Protein AF-A0A850JK51-F1 (afdb_monomer_lite)

Sequence (277 aa):
MLVVDGYGSHYTGQRIHGYPSWMHFTYYSYRGQYPDGAPLPYGPNATHQSVDILARRLADQINDLHKRTGAPIGVIAHSEGTVVFRAYLREHRDPPVDTVVLLSPLVRPVRIYYPPRSTDSWGVGLGWEVRLLAMLSRWQTGSTVSADEPFVRSILAAGPYFRNRMLCPVQGIRIVAFLPTASAAAVPPAGHLSNVPVVEIRTVHGALTDHGALRDTILATLTGGPLPTQDLTSYELVQGAAAGWQAPSLPLAYVPTWRSNQSPDAPLTNTRACDPP

Structure (mmCIF, N/CA/C/O backbone):
data_AF-A0A850JK51-F1
#
_entry.id   AF-A0A850JK51-F1
#
loop_
_atom_site.group_PDB
_atom_site.id
_atom_site.type_symbol
_atom_site.label_atom_id
_atom_site.label_alt_id
_atom_site.label_comp_id
_atom_site.label_asym_id
_atom_site.label_entity_id
_atom_site.label_seq_id
_atom_site.pdbx_PDB_ins_code
_atom_site.Cartn_x
_atom_site.Cartn_y
_atom_site.Cartn_z
_atom_site.occupancy
_atom_site.B_iso_or_equiv
_atom_site.auth_seq_id
_atom_site.auth_comp_id
_atom_site.auth_asym_id
_atom_site.auth_atom_id
_atom_site.pdbx_PDB_model_num
ATOM 1 N N . MET A 1 1 ? -7.158 1.751 12.497 1.00 93.50 1 MET A N 1
ATOM 2 C CA . MET A 1 1 ? -6.521 2.027 11.195 1.00 93.50 1 MET A CA 1
ATOM 3 C C . MET A 1 1 ? -5.081 1.541 11.207 1.00 93.50 1 MET A C 1
ATOM 5 O O . MET A 1 1 ? -4.423 1.661 12.240 1.00 93.50 1 MET A O 1
ATOM 9 N N . LEU A 1 2 ? -4.594 1.014 10.086 1.00 96.00 2 LEU A N 1
ATOM 10 C CA . LEU A 1 2 ? -3.221 0.528 9.920 1.00 96.00 2 LEU A CA 1
ATOM 11 C C . LEU A 1 2 ? -2.498 1.319 8.822 1.00 96.00 2 LEU A C 1
ATOM 13 O O . LEU A 1 2 ? -3.054 1.507 7.742 1.00 96.00 2 LEU A O 1
ATOM 17 N N . VAL A 1 3 ? -1.266 1.760 9.080 1.00 95.62 3 VAL A N 1
ATOM 18 C CA . VAL A 1 3 ? -0.425 2.462 8.096 1.00 95.62 3 VAL A CA 1
ATOM 19 C C . VAL A 1 3 ? 0.717 1.565 7.633 1.00 95.62 3 VAL A C 1
ATOM 21 O O . VAL A 1 3 ? 1.505 1.098 8.450 1.00 95.62 3 VAL A O 1
ATOM 24 N N . VAL A 1 4 ? 0.812 1.334 6.326 1.00 96.25 4 VAL A N 1
ATOM 25 C CA . VAL A 1 4 ? 1.842 0.518 5.672 1.00 96.25 4 VAL A CA 1
ATOM 26 C C . VAL A 1 4 ? 2.736 1.440 4.846 1.00 96.25 4 VAL A C 1
ATOM 28 O O . VAL A 1 4 ? 2.379 1.816 3.731 1.00 96.25 4 VAL A O 1
ATOM 31 N N . ASP A 1 5 ? 3.882 1.826 5.402 1.00 91.81 5 ASP A N 1
ATOM 32 C CA . ASP A 1 5 ? 4.836 2.711 4.723 1.00 91.81 5 ASP A CA 1
ATOM 33 C C . ASP A 1 5 ? 5.565 2.030 3.559 1.00 91.81 5 ASP A C 1
ATOM 35 O O . ASP A 1 5 ? 5.495 0.815 3.400 1.00 91.81 5 ASP A O 1
ATOM 39 N N . GLY A 1 6 ? 6.255 2.827 2.741 1.00 85.88 6 GLY A N 1
ATOM 40 C CA . GLY A 1 6 ? 6.984 2.377 1.553 1.00 85.88 6 GLY A CA 1
ATOM 41 C C . GLY A 1 6 ? 8.331 1.711 1.835 1.00 85.88 6 GLY A C 1
ATOM 42 O O . GLY A 1 6 ? 8.730 1.500 2.980 1.00 85.88 6 GLY A O 1
ATOM 43 N N . TYR A 1 7 ? 9.042 1.386 0.759 1.00 83.50 7 TYR A N 1
ATOM 44 C CA . TYR A 1 7 ? 10.356 0.757 0.823 1.00 83.50 7 TYR A CA 1
ATOM 45 C C . TYR A 1 7 ? 11.385 1.699 1.453 1.00 83.50 7 TYR A C 1
ATOM 47 O O . TYR A 1 7 ? 11.333 2.912 1.271 1.00 83.50 7 TYR A O 1
ATOM 55 N N . GLY A 1 8 ? 12.330 1.142 2.207 1.00 81.06 8 GLY A N 1
ATOM 56 C CA . GLY A 1 8 ? 13.372 1.920 2.871 1.00 81.06 8 GLY A CA 1
ATOM 57 C C . GLY A 1 8 ? 12.894 2.743 4.071 1.00 81.06 8 GLY A C 1
ATOM 58 O O . GLY A 1 8 ? 13.690 3.469 4.668 1.00 81.06 8 GLY A O 1
ATOM 59 N N . SER A 1 9 ? 11.621 2.631 4.453 1.00 86.62 9 SER A N 1
ATOM 60 C CA . SER A 1 9 ? 11.083 3.311 5.626 1.00 86.62 9 SER A CA 1
ATOM 61 C C . SER A 1 9 ? 11.700 2.793 6.929 1.00 86.62 9 SER A C 1
ATOM 63 O O . SER A 1 9 ? 12.335 1.737 7.000 1.00 86.62 9 SER A O 1
ATOM 65 N N . HIS A 1 10 ? 11.497 3.550 8.000 1.00 90.69 10 HIS A N 1
ATOM 66 C CA . HIS A 1 10 ? 11.878 3.150 9.344 1.00 90.69 10 HIS A CA 1
ATOM 67 C C . HIS A 1 10 ? 10.781 3.525 10.336 1.00 90.69 10 HIS A C 1
ATOM 69 O O . HIS A 1 10 ? 10.011 4.464 10.132 1.00 90.69 10 HIS A O 1
ATOM 75 N N . TYR A 1 11 ? 10.748 2.802 11.446 1.00 92.56 11 TYR A N 1
ATOM 76 C CA . TYR A 1 11 ? 9.833 3.029 12.550 1.00 92.56 11 TYR A CA 1
ATOM 77 C C . TYR A 1 11 ? 10.586 2.883 13.867 1.00 92.56 11 TYR A C 1
ATOM 79 O O . TYR A 1 11 ? 11.236 1.865 14.109 1.00 92.56 11 TYR A O 1
ATOM 87 N N . THR A 1 12 ? 10.492 3.889 14.728 1.00 93.19 12 THR A N 1
ATOM 88 C CA . THR A 1 12 ? 11.193 3.973 16.017 1.00 93.19 12 THR A CA 1
ATOM 89 C C . THR A 1 12 ? 10.242 3.963 17.215 1.00 93.19 12 THR A C 1
ATOM 91 O O . THR A 1 12 ? 10.679 4.202 18.336 1.00 93.19 12 THR A O 1
ATOM 94 N N . GLY A 1 13 ? 8.956 3.654 17.013 1.00 89.50 13 GLY A N 1
ATOM 95 C CA . GLY A 1 13 ? 7.950 3.665 18.084 1.00 89.50 13 GLY A CA 1
ATOM 96 C C . GLY A 1 13 ? 7.092 4.932 18.123 1.00 89.50 13 GLY A C 1
ATOM 97 O O . GLY A 1 13 ? 6.289 5.107 19.039 1.00 89.50 13 GLY A O 1
ATOM 98 N N . GLN A 1 14 ? 7.249 5.831 17.148 1.00 86.38 14 GLN A N 1
ATOM 99 C CA . GLN A 1 14 ? 6.503 7.084 17.089 1.00 86.38 14 GLN A CA 1
ATOM 100 C C . GLN A 1 14 ? 4.990 6.863 16.923 1.00 86.38 14 GLN A C 1
ATOM 102 O O . GLN A 1 14 ? 4.534 5.860 16.369 1.00 86.38 14 GLN A O 1
ATOM 107 N N . ARG A 1 15 ? 4.191 7.823 17.398 1.00 84.81 15 ARG A N 1
ATOM 108 C CA . ARG A 1 15 ? 2.740 7.840 17.179 1.00 84.81 15 ARG A CA 1
ATOM 109 C C . ARG A 1 15 ? 2.401 8.638 15.927 1.00 84.81 15 ARG A C 1
ATOM 111 O O . ARG A 1 15 ? 3.121 9.554 15.541 1.00 84.81 15 ARG A O 1
ATOM 118 N N . ILE A 1 16 ? 1.273 8.297 15.317 1.00 84.94 16 ILE A N 1
ATOM 119 C CA . ILE A 1 16 ? 0.723 9.050 14.192 1.00 84.94 16 ILE A CA 1
ATOM 120 C C . ILE A 1 16 ? -0.044 10.245 14.757 1.00 84.94 16 ILE A C 1
ATOM 122 O O . ILE A 1 16 ? -0.926 10.085 15.601 1.00 84.94 16 ILE A O 1
ATOM 126 N N . HIS A 1 17 ? 0.299 11.441 14.285 1.00 81.69 17 HIS A N 1
ATOM 127 C CA . HIS A 1 17 ? -0.318 12.700 14.694 1.00 81.69 17 HIS A CA 1
ATOM 128 C C . HIS A 1 17 ? -1.106 13.336 13.542 1.00 81.69 17 HIS A C 1
ATOM 130 O O . HIS A 1 17 ? -0.965 12.960 12.380 1.00 81.69 17 HIS A O 1
ATOM 136 N N . GLY A 1 18 ? -1.938 14.326 13.870 1.00 78.81 18 GLY A N 1
ATOM 137 C CA . GLY A 1 18 ? -2.663 15.134 12.887 1.00 78.81 18 GLY A CA 1
ATOM 138 C C . GLY A 1 18 ? -4.019 14.577 12.453 1.00 78.81 18 GLY A C 1
ATOM 139 O O . GLY A 1 18 ? -4.717 15.265 11.716 1.00 78.81 18 GLY A O 1
ATOM 140 N N . TYR A 1 19 ? -4.404 13.389 12.922 1.00 83.25 19 TYR A N 1
ATOM 141 C CA . TYR A 1 19 ? -5.740 12.819 12.739 1.00 83.25 19 TYR A CA 1
ATOM 142 C C . TYR A 1 19 ? -6.612 13.010 13.998 1.00 83.25 19 TYR A C 1
ATOM 144 O O . TYR A 1 19 ? -6.062 13.196 15.088 1.00 83.25 19 TYR A O 1
ATOM 152 N N . PRO A 1 20 ? -7.954 12.966 13.878 1.00 86.62 20 PRO A N 1
ATOM 153 C CA . PRO A 1 20 ? -8.860 13.082 15.016 1.00 86.62 20 PRO A CA 1
ATOM 154 C C . PRO A 1 20 ? -8.592 12.019 16.086 1.00 86.62 20 PRO A C 1
ATOM 156 O O . PRO A 1 20 ? -8.324 10.863 15.768 1.00 86.62 20 PRO A O 1
ATOM 159 N N . SER A 1 21 ? -8.720 12.393 17.361 1.00 86.31 21 SER A N 1
ATOM 160 C CA . SER A 1 21 ? -8.376 11.539 18.511 1.00 86.31 21 SER A CA 1
ATOM 161 C C . SER A 1 21 ? -9.212 10.262 18.635 1.00 86.31 21 SER A C 1
ATOM 163 O O . SER A 1 21 ? -8.754 9.292 19.233 1.00 86.31 21 SER A O 1
ATOM 165 N N . TRP A 1 22 ? -10.421 10.253 18.073 1.00 86.56 22 TRP A N 1
ATOM 166 C CA . TRP A 1 22 ? -11.307 9.088 18.039 1.00 86.56 22 TRP A CA 1
ATOM 167 C C . TRP A 1 22 ? -10.893 8.046 16.989 1.00 86.56 22 TRP A C 1
ATOM 169 O O . TRP A 1 22 ? -11.394 6.924 17.005 1.00 86.56 22 TRP A O 1
ATOM 179 N N . MET A 1 23 ? -9.971 8.385 16.081 1.00 87.69 23 MET A N 1
ATOM 180 C CA . MET A 1 23 ? -9.367 7.417 15.175 1.00 87.69 23 MET A CA 1
ATOM 181 C C . MET A 1 23 ? -8.045 6.907 15.734 1.00 87.69 23 MET A C 1
ATOM 183 O O . MET A 1 23 ? -7.067 7.641 15.868 1.00 87.69 23 MET A O 1
ATOM 187 N N . HIS A 1 24 ? -7.986 5.603 15.971 1.00 90.31 24 HIS A N 1
ATOM 188 C CA . HIS A 1 24 ? -6.763 4.948 16.412 1.00 90.31 24 HIS A CA 1
ATOM 189 C C . HIS A 1 24 ? -5.952 4.454 15.214 1.00 90.31 24 HIS A C 1
ATOM 191 O O . HIS A 1 24 ? -6.419 3.631 14.417 1.00 90.31 24 HIS A O 1
ATOM 197 N N . PHE A 1 25 ? -4.720 4.945 15.108 1.00 91.88 25 PHE A N 1
ATOM 198 C CA . PHE A 1 25 ? -3.758 4.549 14.088 1.00 91.88 25 PHE A CA 1
ATOM 199 C C . PHE A 1 25 ? -2.601 3.769 14.705 1.00 91.88 25 PHE A C 1
ATOM 201 O O . PHE A 1 25 ? -2.091 4.130 15.765 1.00 91.88 25 PHE A O 1
ATOM 208 N N . THR A 1 26 ? -2.157 2.733 14.000 1.00 93.88 26 THR A N 1
ATOM 209 C CA . THR A 1 26 ? -0.909 2.024 14.285 1.00 93.88 26 THR A CA 1
ATOM 210 C C . THR A 1 26 ? -0.137 1.796 12.990 1.00 93.88 26 THR A C 1
ATOM 212 O O . THR A 1 26 ? -0.728 1.757 11.908 1.00 93.88 26 THR A O 1
ATOM 215 N N . TYR A 1 27 ? 1.178 1.650 13.096 1.00 95.56 27 TYR A N 1
ATOM 216 C CA . TYR A 1 27 ? 2.021 1.284 11.964 1.00 95.56 27 TYR A CA 1
ATOM 217 C C . TYR A 1 27 ? 2.038 -0.229 11.776 1.00 95.56 27 TYR A C 1
ATOM 219 O O . TYR A 1 27 ? 2.069 -0.987 12.745 1.00 95.56 27 TYR A O 1
ATOM 227 N N . TYR A 1 28 ? 2.075 -0.660 10.521 1.00 97.38 28 TYR A N 1
ATOM 228 C CA . TYR A 1 28 ? 2.579 -1.971 10.158 1.00 97.38 28 TYR A CA 1
ATOM 229 C C . TYR A 1 28 ? 4.087 -1.991 10.385 1.00 97.38 28 TYR A C 1
ATOM 231 O O . TYR A 1 28 ? 4.823 -1.136 9.884 1.00 97.38 28 TYR A O 1
ATOM 239 N N . SER A 1 29 ? 4.554 -2.994 11.117 1.00 97.50 29 SER A N 1
ATOM 240 C CA . SER A 1 29 ? 5.978 -3.247 11.247 1.00 97.50 29 SER A CA 1
ATOM 241 C C . SER A 1 29 ? 6.434 -4.329 10.287 1.00 97.50 29 SER A C 1
ATOM 243 O O . SER A 1 29 ? 5.992 -5.481 10.344 1.00 97.50 29 SER A O 1
ATOM 245 N N . TYR A 1 30 ? 7.436 -3.982 9.486 1.00 97.31 30 TYR A N 1
ATOM 246 C CA . TYR A 1 30 ? 8.146 -4.919 8.627 1.00 97.31 30 TYR A CA 1
ATOM 247 C C . TYR A 1 30 ? 8.920 -5.986 9.414 1.00 97.31 30 TYR A C 1
ATOM 249 O O . TYR A 1 30 ? 9.314 -6.991 8.829 1.00 97.31 30 TYR A O 1
ATOM 257 N N . ARG A 1 31 ? 9.118 -5.825 10.732 1.00 97.00 31 ARG A N 1
ATOM 258 C CA . ARG A 1 31 ? 9.719 -6.847 11.612 1.00 97.00 31 ARG A CA 1
ATOM 259 C C . ARG A 1 31 ? 8.694 -7.699 12.356 1.00 97.00 31 ARG A C 1
ATOM 261 O O . ARG A 1 31 ? 9.060 -8.757 12.856 1.00 97.00 31 ARG A O 1
ATOM 268 N N . GLY A 1 32 ? 7.433 -7.279 12.382 1.00 96.75 32 GLY A N 1
ATOM 269 C CA . GLY A 1 32 ? 6.348 -7.942 13.101 1.00 96.75 32 GLY A CA 1
ATOM 270 C C . GLY A 1 32 ? 5.970 -7.170 14.358 1.00 96.75 32 GLY A C 1
ATOM 271 O O . GLY A 1 32 ? 6.286 -5.995 14.502 1.00 96.75 32 GLY A O 1
ATOM 272 N N . GLN A 1 33 ? 5.299 -7.825 15.288 1.00 96.75 33 GLN A N 1
ATOM 273 C CA . GLN A 1 33 ? 4.774 -7.189 16.492 1.00 96.75 33 GLN A CA 1
ATOM 274 C C . GLN A 1 33 ? 5.256 -7.907 17.751 1.00 96.75 33 GLN A C 1
ATOM 276 O O . GLN A 1 33 ? 5.640 -9.077 17.707 1.00 96.75 33 GLN A O 1
ATOM 281 N N . TYR A 1 34 ? 5.256 -7.186 18.866 1.00 95.44 34 TYR A N 1
ATOM 282 C CA . TYR A 1 34 ? 5.395 -7.758 20.198 1.00 95.44 34 TYR A CA 1
ATOM 283 C C . TYR A 1 34 ? 4.180 -8.648 20.535 1.00 95.44 34 TYR A C 1
ATOM 285 O O . TYR A 1 34 ? 3.151 -8.557 19.862 1.00 95.44 34 TYR A O 1
ATOM 293 N N . PRO A 1 35 ? 4.256 -9.497 21.581 1.00 93.12 35 PRO A N 1
ATOM 294 C CA . PRO A 1 35 ? 3.134 -10.351 21.991 1.00 93.12 35 PRO A CA 1
ATOM 295 C C . PRO A 1 35 ? 1.849 -9.599 22.374 1.00 93.12 35 PRO A C 1
ATOM 297 O O . PRO A 1 35 ? 0.762 -10.154 22.267 1.00 93.12 35 PRO A O 1
ATOM 300 N N . ASP A 1 36 ? 1.955 -8.338 22.795 1.00 91.88 36 ASP A N 1
ATOM 301 C CA . ASP A 1 36 ? 0.815 -7.443 23.054 1.00 91.88 36 ASP A CA 1
ATOM 302 C C . ASP A 1 36 ? 0.215 -6.835 21.763 1.00 91.88 36 ASP A C 1
ATOM 304 O O . ASP A 1 36 ? -0.776 -6.097 21.790 1.00 91.88 36 ASP A O 1
ATOM 308 N N . GLY A 1 37 ? 0.821 -7.155 20.617 1.00 92.62 37 GLY A N 1
ATOM 309 C CA . GLY A 1 37 ? 0.497 -6.691 19.277 1.00 92.62 37 GLY A CA 1
ATOM 310 C C . GLY A 1 37 ? 0.927 -5.250 18.989 1.00 92.62 37 GLY A C 1
ATOM 311 O O . GLY A 1 37 ? 0.369 -4.626 18.079 1.00 92.62 37 GLY A O 1
ATOM 312 N N . ALA A 1 38 ? 1.840 -4.674 19.775 1.00 94.00 38 ALA A N 1
ATOM 313 C CA . ALA A 1 38 ? 2.483 -3.410 19.434 1.00 94.00 38 ALA A CA 1
ATOM 314 C C . ALA A 1 38 ? 3.518 -3.624 18.308 1.00 94.00 38 ALA A C 1
ATOM 316 O O . ALA A 1 38 ? 4.263 -4.606 18.340 1.00 94.00 38 ALA A O 1
ATOM 317 N N . PRO A 1 39 ? 3.607 -2.735 17.302 1.00 96.44 39 PRO A N 1
ATOM 318 C CA . PRO A 1 39 ? 4.551 -2.902 16.200 1.00 96.44 39 PRO A CA 1
ATOM 319 C C . PRO A 1 39 ? 6.007 -2.820 16.680 1.00 96.44 39 PRO A C 1
ATOM 321 O O . PRO A 1 39 ? 6.385 -1.904 17.410 1.00 96.44 39 PRO A O 1
ATOM 324 N N . LEU A 1 40 ? 6.852 -3.751 16.228 1.00 97.25 40 LEU A N 1
ATOM 325 C CA . LEU A 1 40 ? 8.287 -3.717 16.515 1.00 97.25 40 LEU A CA 1
ATOM 326 C C . LEU A 1 40 ? 8.952 -2.543 15.777 1.00 97.25 40 LEU A C 1
ATOM 328 O O . LEU A 1 40 ? 8.725 -2.398 14.570 1.00 97.25 40 LEU A O 1
ATOM 332 N N . PRO A 1 41 ? 9.846 -1.771 16.420 1.00 96.56 41 PRO A N 1
ATOM 333 C CA . PRO A 1 41 ? 10.715 -0.830 15.721 1.00 96.56 41 PRO A CA 1
ATOM 334 C C . PRO A 1 41 ? 11.537 -1.521 14.627 1.00 96.56 41 PRO A C 1
ATOM 336 O O . PRO A 1 41 ? 12.075 -2.617 14.836 1.00 96.56 41 PRO A O 1
ATOM 339 N N . TYR A 1 42 ? 11.666 -0.885 13.466 1.00 95.50 42 TYR A N 1
ATOM 340 C CA . TYR A 1 42 ? 12.405 -1.415 12.323 1.00 95.50 42 TYR A CA 1
ATOM 341 C C . TYR A 1 42 ? 13.188 -0.324 11.588 1.00 95.50 42 TYR A C 1
ATOM 343 O O . TYR A 1 42 ? 12.802 0.840 11.576 1.00 95.50 42 TYR A O 1
ATOM 351 N N . GLY A 1 43 ? 14.299 -0.721 10.969 1.00 92.25 43 GLY A N 1
ATOM 352 C CA . GLY A 1 43 ? 15.056 0.122 10.044 1.00 92.25 43 GLY A CA 1
ATOM 353 C C . GLY A 1 43 ? 14.826 -0.274 8.580 1.00 92.25 43 GLY A C 1
ATOM 354 O O . GLY A 1 43 ? 14.199 -1.310 8.331 1.00 92.25 43 GLY A O 1
ATOM 355 N N . PRO A 1 44 ? 15.410 0.474 7.627 1.00 87.81 44 PRO A N 1
ATOM 356 C CA . PRO A 1 44 ? 15.171 0.321 6.186 1.00 87.81 44 PRO A CA 1
ATOM 357 C C . PRO A 1 44 ? 15.274 -1.115 5.666 1.00 87.81 44 PRO A C 1
ATOM 359 O O . PRO A 1 44 ? 14.379 -1.595 4.974 1.00 87.81 44 PRO A O 1
ATOM 362 N N . ASN A 1 45 ? 16.299 -1.856 6.096 1.00 89.00 45 ASN A N 1
ATOM 363 C CA . ASN A 1 45 ? 16.557 -3.229 5.647 1.00 89.00 45 ASN A CA 1
ATOM 364 C C . ASN A 1 45 ? 15.414 -4.215 5.935 1.00 89.00 45 ASN A C 1
ATOM 366 O O . ASN A 1 45 ? 15.316 -5.251 5.277 1.00 89.00 45 ASN A O 1
ATOM 370 N N . ALA A 1 46 ? 14.540 -3.925 6.906 1.00 94.00 46 ALA A N 1
ATOM 371 C CA . ALA A 1 46 ? 13.378 -4.770 7.174 1.00 94.00 46 ALA A CA 1
ATOM 372 C C . ALA A 1 46 ? 12.390 -4.793 5.992 1.00 94.00 46 ALA A C 1
ATOM 374 O O . ALA A 1 46 ? 11.680 -5.783 5.812 1.00 94.00 46 ALA A O 1
ATOM 375 N N . THR A 1 47 ? 12.386 -3.741 5.168 1.00 90.00 47 THR A N 1
ATOM 376 C CA . THR A 1 47 ? 11.526 -3.619 3.982 1.00 90.00 47 THR A CA 1
ATOM 377 C C . THR A 1 47 ? 12.001 -4.463 2.792 1.00 90.00 47 THR A C 1
ATOM 379 O O . THR A 1 47 ? 11.229 -4.701 1.871 1.00 90.00 47 THR A O 1
ATOM 382 N N . HIS A 1 48 ? 13.232 -4.994 2.819 1.00 90.12 48 HIS A N 1
ATOM 383 C CA . HIS A 1 48 ? 13.847 -5.678 1.668 1.00 90.12 48 HIS A CA 1
ATOM 384 C C . HIS A 1 48 ? 13.45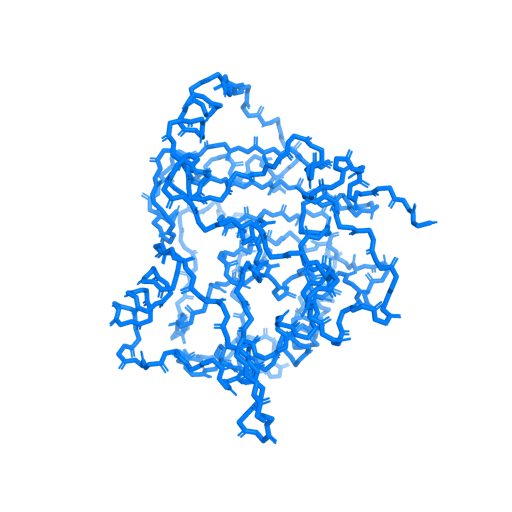8 -7.166 1.543 1.00 90.12 48 HIS A C 1
ATOM 386 O O . HIS A 1 48 ? 13.923 -7.865 0.639 1.00 90.12 48 HIS A O 1
ATOM 392 N N . GLN A 1 49 ? 12.644 -7.682 2.469 1.00 94.44 49 GLN A N 1
ATOM 393 C CA . GLN A 1 49 ? 12.140 -9.057 2.423 1.00 94.44 49 GLN A CA 1
ATOM 394 C C . GLN A 1 49 ? 11.229 -9.262 1.203 1.00 94.44 49 GLN A C 1
ATOM 396 O O . GLN A 1 49 ? 10.648 -8.317 0.679 1.00 94.44 49 GLN A O 1
ATOM 401 N N . SER A 1 50 ? 11.062 -10.509 0.759 1.00 95.38 50 SER A N 1
ATOM 402 C CA . SER A 1 50 ? 10.126 -10.818 -0.330 1.00 95.38 50 SER A CA 1
ATOM 403 C C . SER A 1 50 ? 8.706 -10.382 0.031 1.00 95.38 50 SER A C 1
ATOM 405 O O . SER A 1 50 ? 8.275 -10.590 1.171 1.00 95.38 50 SER A O 1
ATOM 407 N N . VAL A 1 51 ? 7.957 -9.882 -0.948 1.00 94.38 51 VAL A N 1
ATOM 408 C CA . VAL A 1 51 ? 6.577 -9.413 -0.786 1.00 94.38 51 VAL A CA 1
ATOM 409 C C . VAL A 1 51 ? 5.679 -10.467 -0.130 1.00 94.38 51 VAL A C 1
ATOM 411 O O . VAL A 1 51 ? 4.896 -10.106 0.737 1.00 94.38 51 VAL A O 1
ATOM 414 N N . ASP A 1 52 ? 5.843 -11.759 -0.430 1.00 95.75 52 ASP A N 1
ATOM 415 C CA . ASP A 1 52 ? 5.024 -12.824 0.177 1.00 95.75 52 ASP A CA 1
ATOM 416 C C . ASP A 1 52 ? 5.272 -12.969 1.697 1.00 95.75 52 ASP A C 1
ATOM 418 O O . ASP A 1 52 ? 4.354 -13.192 2.485 1.00 95.75 52 ASP A O 1
ATOM 422 N N . ILE A 1 53 ? 6.518 -12.792 2.159 1.00 97.06 53 ILE A N 1
ATOM 423 C CA . ILE A 1 53 ? 6.839 -12.749 3.600 1.00 97.06 53 ILE A CA 1
ATOM 424 C C . ILE A 1 53 ? 6.191 -11.523 4.246 1.00 97.06 53 ILE A C 1
ATOM 426 O O . ILE A 1 53 ? 5.621 -11.624 5.334 1.00 97.06 53 ILE A O 1
ATOM 430 N N . LEU A 1 54 ? 6.281 -10.373 3.582 1.00 97.62 54 LEU A N 1
ATOM 431 C CA . LEU A 1 54 ? 5.730 -9.120 4.088 1.00 97.62 54 LEU A CA 1
ATOM 432 C C . LEU A 1 54 ? 4.198 -9.155 4.149 1.00 97.62 54 LEU A C 1
ATOM 434 O O . LEU A 1 54 ? 3.630 -8.697 5.140 1.00 97.62 54 LEU A O 1
ATOM 438 N N . ALA A 1 55 ? 3.548 -9.758 3.152 1.00 97.62 55 ALA A N 1
ATOM 439 C CA . ALA A 1 55 ? 2.102 -9.938 3.070 1.00 97.62 55 ALA A CA 1
ATOM 440 C C . ALA A 1 55 ? 1.568 -10.881 4.155 1.00 97.62 55 ALA A C 1
ATOM 442 O O . ALA A 1 55 ? 0.586 -10.547 4.814 1.00 97.62 55 ALA A O 1
ATOM 443 N N . ARG A 1 56 ? 2.246 -12.007 4.421 1.00 97.50 56 ARG A N 1
ATOM 444 C CA . ARG A 1 56 ? 1.895 -12.888 5.553 1.00 97.50 56 ARG A CA 1
ATOM 445 C C . ARG A 1 56 ? 2.014 -12.170 6.893 1.00 97.50 56 ARG A C 1
ATOM 447 O O . ARG A 1 56 ? 1.090 -12.188 7.694 1.00 97.50 56 ARG A O 1
ATOM 454 N N . ARG A 1 57 ? 3.110 -11.436 7.096 1.00 97.69 57 ARG A N 1
ATOM 455 C CA . ARG A 1 57 ? 3.306 -10.620 8.303 1.00 97.69 57 ARG A CA 1
ATOM 456 C C . ARG A 1 57 ? 2.261 -9.506 8.437 1.00 97.69 57 ARG A C 1
ATOM 458 O O . ARG A 1 57 ? 1.934 -9.096 9.551 1.00 97.69 57 ARG A O 1
ATOM 465 N N . LEU A 1 58 ? 1.779 -8.974 7.315 1.00 98.38 58 LEU A N 1
ATOM 466 C CA . LEU A 1 58 ? 0.693 -8.000 7.285 1.00 98.38 58 LEU A CA 1
ATOM 467 C C . LEU A 1 58 ? -0.636 -8.655 7.671 1.00 98.38 58 LEU A C 1
ATOM 469 O O . LEU A 1 58 ? -1.373 -8.067 8.457 1.00 98.38 58 LEU A O 1
ATOM 473 N N . ALA A 1 59 ? -0.902 -9.875 7.197 1.00 97.94 59 ALA A N 1
ATOM 474 C CA . ALA A 1 59 ? -2.069 -10.654 7.599 1.00 97.94 59 ALA A CA 1
ATOM 475 C C . ALA A 1 59 ? -2.102 -10.879 9.116 1.00 97.94 59 ALA A C 1
ATOM 477 O O . ALA A 1 59 ? -3.122 -10.603 9.743 1.00 97.94 59 ALA A O 1
ATOM 478 N N . ASP A 1 60 ? -0.982 -11.290 9.718 1.00 97.38 60 ASP A N 1
ATOM 479 C CA . ASP A 1 60 ? -0.882 -11.497 11.171 1.00 97.38 60 ASP A CA 1
ATOM 480 C C . ASP A 1 60 ? -1.237 -10.220 11.952 1.00 97.38 60 ASP A C 1
ATOM 482 O O . ASP A 1 60 ? -2.066 -10.238 12.862 1.00 97.38 60 ASP A O 1
ATOM 486 N N . GLN A 1 61 ? -0.669 -9.080 11.548 1.00 98.12 61 GLN A N 1
ATOM 487 C CA . GLN A 1 61 ? -0.916 -7.792 12.206 1.00 98.12 61 GLN A CA 1
ATOM 488 C C . GLN A 1 61 ? -2.341 -7.268 11.988 1.00 98.12 61 GLN A C 1
ATOM 490 O O . GLN A 1 61 ? -2.928 -6.707 12.914 1.00 98.12 61 GLN A O 1
ATOM 495 N N . ILE A 1 62 ? -2.920 -7.454 10.797 1.00 98.00 62 ILE A N 1
ATOM 496 C CA . ILE A 1 62 ? -4.321 -7.100 10.527 1.00 98.00 62 ILE A CA 1
ATOM 497 C C . ILE A 1 62 ? -5.253 -7.961 11.381 1.00 98.00 62 ILE A C 1
ATOM 499 O O . ILE A 1 62 ? -6.153 -7.421 12.023 1.00 98.00 62 ILE A O 1
ATOM 503 N N . ASN A 1 63 ? -5.019 -9.272 11.437 1.00 96.75 63 ASN A N 1
ATOM 504 C CA . ASN A 1 63 ? -5.839 -10.198 12.212 1.00 96.75 63 ASN A CA 1
ATOM 505 C C . ASN A 1 63 ? -5.779 -9.885 13.708 1.00 96.75 63 ASN A C 1
ATOM 507 O O . ASN A 1 63 ? -6.812 -9.869 14.376 1.00 96.75 63 ASN A O 1
ATOM 511 N N . ASP A 1 64 ? -4.598 -9.589 14.242 1.00 96.62 64 ASP A N 1
ATOM 512 C CA . ASP A 1 64 ? -4.461 -9.263 15.661 1.00 96.62 64 ASP A CA 1
ATOM 513 C C . ASP A 1 64 ? -4.989 -7.869 15.999 1.00 96.62 64 ASP A C 1
ATOM 515 O O . ASP A 1 64 ? -5.522 -7.652 17.090 1.00 96.62 64 ASP A O 1
ATOM 519 N N . LEU A 1 65 ? -4.906 -6.911 15.073 1.00 96.56 65 LEU A N 1
ATOM 520 C CA . LEU A 1 65 ? -5.592 -5.634 15.236 1.00 96.56 65 LEU A CA 1
ATOM 521 C C . LEU A 1 65 ? -7.115 -5.824 15.223 1.00 96.56 65 LEU A C 1
ATOM 523 O O . LEU A 1 65 ? -7.776 -5.335 16.133 1.00 96.56 65 LEU A O 1
ATOM 527 N N . HIS A 1 66 ? -7.649 -6.588 14.268 1.00 97.25 66 HIS A N 1
ATOM 528 C CA . HIS A 1 66 ? -9.078 -6.886 14.159 1.00 97.25 66 HIS A CA 1
ATOM 529 C C . HIS A 1 66 ? -9.627 -7.575 15.414 1.00 97.25 66 HIS A C 1
ATOM 531 O O . HIS A 1 66 ? -10.644 -7.146 15.952 1.00 97.25 66 HIS A O 1
ATOM 537 N N . LYS A 1 67 ? -8.928 -8.590 15.940 1.00 96.38 67 LYS A N 1
ATOM 538 C CA . LYS A 1 67 ? -9.326 -9.275 17.184 1.00 96.38 67 LYS A CA 1
ATOM 539 C C . LYS A 1 67 ? -9.385 -8.327 18.382 1.00 96.38 67 LYS A C 1
ATOM 541 O O . LYS A 1 67 ? -10.276 -8.458 19.213 1.00 96.38 67 LYS A O 1
ATOM 546 N N . ARG A 1 68 ? -8.437 -7.390 18.490 1.00 94.50 68 ARG A N 1
ATOM 547 C CA . ARG A 1 68 ? -8.377 -6.436 19.611 1.00 94.50 68 ARG A CA 1
ATOM 548 C C . ARG A 1 68 ? -9.437 -5.347 19.519 1.00 94.50 68 ARG A C 1
ATOM 550 O O . ARG A 1 68 ? -9.925 -4.899 20.550 1.00 94.50 68 ARG A O 1
ATOM 557 N N . THR A 1 69 ? -9.763 -4.895 18.310 1.00 94.06 69 THR A N 1
ATOM 558 C CA . THR A 1 69 ? -10.729 -3.807 18.106 1.00 94.06 69 THR A CA 1
ATOM 559 C C . THR A 1 69 ? -12.160 -4.301 17.927 1.00 94.06 69 THR A C 1
ATOM 561 O O . THR A 1 69 ? -13.087 -3.522 18.126 1.00 94.06 69 THR A O 1
ATOM 564 N N . GLY A 1 70 ? -12.355 -5.557 17.514 1.00 95.69 70 GLY A N 1
ATOM 565 C CA . GLY A 1 70 ? -13.661 -6.094 17.124 1.00 95.69 70 GLY A CA 1
ATOM 566 C C . GLY A 1 70 ? -14.248 -5.441 15.866 1.00 95.69 70 GLY A C 1
ATOM 567 O O . GLY A 1 70 ? -15.429 -5.617 15.586 1.00 95.69 70 GLY A O 1
ATOM 568 N N . ALA A 1 71 ? -13.450 -4.672 15.118 1.00 93.56 71 ALA A N 1
ATOM 569 C CA . ALA A 1 71 ? -13.899 -3.862 13.988 1.00 93.56 71 ALA A CA 1
ATOM 570 C C . ALA A 1 71 ? -13.063 -4.143 12.729 1.00 93.56 71 ALA A C 1
ATOM 572 O O . ALA A 1 71 ? -11.878 -4.477 12.858 1.00 93.56 71 ALA A O 1
ATOM 573 N N . PRO A 1 72 ? -13.631 -3.999 11.517 1.00 95.50 72 PRO A N 1
ATOM 574 C CA . PRO A 1 72 ? -12.856 -3.997 10.280 1.00 95.50 72 PRO A CA 1
ATOM 575 C C . PRO A 1 72 ? -11.737 -2.950 10.306 1.00 95.50 72 PRO A C 1
ATOM 577 O O . PRO A 1 72 ? -11.831 -1.911 10.966 1.00 95.50 72 PRO A O 1
ATOM 580 N N . ILE A 1 73 ? -10.646 -3.243 9.605 1.00 96.94 73 ILE A N 1
ATOM 581 C CA . ILE A 1 73 ? -9.443 -2.418 9.622 1.00 96.94 73 ILE A CA 1
ATOM 582 C C . ILE A 1 73 ? -9.373 -1.564 8.363 1.00 96.94 73 ILE A C 1
ATOM 584 O O . ILE A 1 73 ? -9.084 -2.076 7.288 1.00 96.94 73 ILE A O 1
ATOM 588 N N . GLY A 1 74 ? -9.512 -0.248 8.513 1.00 96.69 74 GLY A N 1
ATOM 589 C CA . GLY A 1 74 ? -9.114 0.685 7.463 1.00 96.69 74 GLY A CA 1
ATOM 590 C C . GLY A 1 74 ? -7.588 0.765 7.341 1.00 96.69 74 GLY A C 1
ATOM 591 O O . GLY A 1 74 ? -6.868 0.820 8.349 1.00 96.69 74 GLY A O 1
ATOM 592 N N . VAL A 1 75 ? -7.085 0.777 6.109 1.00 97.38 75 VAL A N 1
ATOM 593 C CA . VAL A 1 75 ? -5.650 0.728 5.800 1.00 97.38 75 VAL A CA 1
ATOM 594 C C . VAL A 1 75 ? -5.231 1.935 4.962 1.00 97.38 75 VAL A C 1
ATOM 596 O O . VAL A 1 75 ? -5.899 2.304 4.001 1.00 97.38 75 VAL A O 1
ATOM 599 N N . ILE A 1 76 ? -4.086 2.528 5.293 1.00 95.44 76 ILE A N 1
ATOM 600 C CA . ILE A 1 76 ? -3.375 3.484 4.440 1.00 95.44 76 ILE A CA 1
ATOM 601 C C . ILE A 1 76 ? -2.077 2.811 4.008 1.00 95.44 76 ILE A C 1
ATOM 603 O O . ILE A 1 76 ? -1.225 2.536 4.847 1.00 95.44 76 ILE A O 1
ATOM 607 N N . ALA A 1 77 ? -1.911 2.545 2.719 1.00 95.06 77 ALA A N 1
ATOM 608 C CA . ALA A 1 77 ? -0.694 1.955 2.177 1.00 95.06 77 ALA A CA 1
ATOM 609 C C . ALA A 1 77 ? 0.027 2.973 1.292 1.00 95.06 77 ALA A C 1
ATOM 611 O O . ALA A 1 77 ? -0.602 3.593 0.439 1.00 95.06 77 ALA A O 1
ATOM 612 N N . HIS A 1 78 ? 1.332 3.143 1.481 1.00 89.62 78 HIS A N 1
ATOM 613 C CA . HIS A 1 78 ? 2.134 4.148 0.790 1.00 89.62 78 HIS A CA 1
ATOM 614 C C . HIS A 1 78 ? 3.205 3.504 -0.086 1.00 89.62 78 HIS A C 1
ATOM 616 O O . HIS A 1 78 ? 3.899 2.592 0.356 1.00 89.62 78 HIS A O 1
ATOM 622 N N . SER A 1 79 ? 3.355 4.001 -1.316 1.00 87.12 79 SER A N 1
ATOM 623 C CA . SER A 1 79 ? 4.402 3.596 -2.255 1.00 87.12 79 SER A CA 1
ATOM 624 C C . SER A 1 79 ? 4.470 2.067 -2.388 1.00 87.12 79 SER A C 1
ATOM 626 O O . SER A 1 79 ? 3.464 1.429 -2.694 1.00 87.12 79 SER A O 1
ATOM 628 N N . GLU A 1 80 ? 5.598 1.434 -2.093 1.00 87.56 80 GLU A N 1
ATOM 629 C CA . GLU A 1 80 ? 5.788 -0.015 -2.125 1.00 87.56 80 GLU A CA 1
ATOM 630 C C . GLU A 1 80 ? 4.941 -0.781 -1.097 1.00 87.56 80 GLU A C 1
ATOM 632 O O . GLU A 1 80 ? 4.592 -1.939 -1.331 1.00 87.56 80 GLU A O 1
ATOM 637 N N . GLY A 1 81 ? 4.513 -0.139 -0.007 1.00 90.50 81 GLY A N 1
ATOM 638 C CA . GLY A 1 81 ? 3.558 -0.712 0.944 1.00 90.50 81 GLY A CA 1
ATOM 639 C C . GLY A 1 81 ? 2.222 -1.067 0.283 1.00 90.50 81 GLY A C 1
ATOM 640 O O . GLY A 1 81 ? 1.547 -2.015 0.690 1.00 90.50 81 GLY A O 1
ATOM 641 N N . THR A 1 82 ? 1.865 -0.381 -0.810 1.00 93.56 82 THR A N 1
ATOM 642 C CA . THR A 1 82 ? 0.691 -0.734 -1.623 1.00 93.56 82 THR A CA 1
ATOM 643 C C . THR A 1 82 ? 0.849 -2.100 -2.297 1.00 93.56 82 THR A C 1
ATOM 645 O O . THR A 1 82 ? -0.125 -2.843 -2.397 1.00 93.56 82 THR A O 1
ATOM 648 N N . VAL A 1 83 ? 2.067 -2.473 -2.704 1.00 92.31 83 VAL A N 1
ATOM 649 C CA . VAL A 1 83 ? 2.372 -3.784 -3.299 1.00 92.31 83 VAL A CA 1
ATOM 650 C C . VAL A 1 83 ? 2.223 -4.882 -2.249 1.00 92.31 83 VAL A C 1
ATOM 652 O O . VAL A 1 83 ? 1.585 -5.900 -2.518 1.00 92.31 83 VAL A O 1
ATOM 655 N N . VAL A 1 84 ? 2.727 -4.647 -1.033 1.00 96.19 84 VAL A N 1
ATOM 656 C CA . VAL A 1 84 ? 2.552 -5.566 0.105 1.00 96.19 84 VAL A CA 1
ATOM 657 C C . VAL A 1 84 ? 1.066 -5.776 0.408 1.00 96.19 84 VAL A C 1
ATOM 659 O O . VAL A 1 84 ? 0.615 -6.914 0.534 1.00 96.19 84 VAL A O 1
ATOM 662 N N . PHE A 1 85 ? 0.276 -4.700 0.447 1.00 96.69 85 PHE A N 1
ATOM 663 C CA . PHE A 1 85 ? -1.163 -4.803 0.690 1.00 96.69 85 PHE A CA 1
ATOM 664 C C . PHE A 1 85 ? -1.913 -5.519 -0.451 1.00 96.69 85 PHE A C 1
ATOM 666 O O . PHE A 1 85 ? -2.785 -6.348 -0.194 1.00 96.69 85 PHE A O 1
ATOM 673 N N . ARG A 1 86 ? -1.562 -5.277 -1.723 1.00 94.56 86 ARG A N 1
ATOM 674 C CA . ARG A 1 86 ? -2.172 -6.011 -2.853 1.00 94.56 86 ARG A CA 1
ATOM 675 C C . ARG A 1 86 ? -1.791 -7.489 -2.878 1.00 94.56 86 ARG A C 1
ATOM 677 O O . ARG A 1 86 ? -2.599 -8.297 -3.335 1.00 94.56 86 ARG A O 1
ATOM 684 N N . ALA A 1 87 ? -0.601 -7.847 -2.404 1.00 95.44 87 ALA A N 1
ATOM 685 C CA . ALA A 1 87 ? -0.219 -9.243 -2.212 1.00 95.44 87 ALA A CA 1
ATOM 686 C C . ALA A 1 87 ? -1.015 -9.895 -1.076 1.00 95.44 87 ALA A C 1
ATOM 688 O O . ALA A 1 87 ? -1.514 -11.001 -1.248 1.00 95.44 87 ALA A O 1
ATOM 689 N N . TYR A 1 88 ? -1.232 -9.180 0.030 1.00 96.81 88 TYR A N 1
ATOM 690 C CA . TYR A 1 88 ? -2.125 -9.628 1.099 1.00 96.81 88 TYR A CA 1
ATOM 691 C C . TYR A 1 88 ? -3.537 -9.934 0.568 1.00 96.81 88 TYR A C 1
ATOM 693 O O . TYR A 1 88 ? -4.038 -11.039 0.769 1.00 96.81 88 TYR A O 1
ATOM 701 N N . LEU A 1 89 ? -4.138 -9.022 -0.204 1.00 95.12 89 LEU A N 1
ATOM 702 C CA . LEU A 1 89 ? -5.465 -9.229 -0.803 1.00 95.12 89 LEU A CA 1
ATOM 703 C C . LEU A 1 89 ? -5.521 -10.372 -1.829 1.00 95.12 89 LEU A C 1
ATOM 705 O O . LEU A 1 89 ? -6.578 -10.953 -2.042 1.00 95.12 89 LEU A O 1
ATOM 709 N N . ARG A 1 90 ? -4.396 -10.711 -2.468 1.00 92.31 90 ARG A N 1
ATOM 710 C CA . ARG A 1 90 ? -4.311 -11.856 -3.389 1.00 92.31 90 ARG A CA 1
ATOM 711 C C . ARG A 1 90 ? -4.542 -13.181 -2.662 1.00 92.31 90 ARG A C 1
ATOM 713 O O . ARG A 1 90 ? -5.087 -14.115 -3.240 1.00 92.31 90 ARG A O 1
ATOM 720 N N . GLU A 1 91 ? -4.068 -13.267 -1.423 1.00 91.12 91 GLU A N 1
ATOM 721 C CA . GLU A 1 91 ? -4.009 -14.505 -0.638 1.00 91.12 91 GLU A CA 1
ATOM 722 C C . GLU A 1 91 ? -5.206 -14.670 0.310 1.00 91.12 91 GLU A C 1
ATOM 724 O O . GLU A 1 91 ? -5.445 -15.771 0.801 1.00 91.12 91 GLU A O 1
ATOM 729 N N . HIS A 1 92 ? -5.991 -13.610 0.528 1.00 91.88 92 HIS A N 1
ATOM 730 C CA . HIS A 1 92 ? -7.087 -13.581 1.498 1.00 91.88 92 HIS A CA 1
ATOM 731 C C . HIS A 1 92 ? -8.386 -13.150 0.814 1.00 91.88 92 HIS A C 1
ATOM 733 O O . HIS A 1 92 ? -8.511 -12.004 0.391 1.00 91.88 92 HIS A O 1
ATOM 739 N N . ARG A 1 93 ? -9.353 -14.073 0.705 1.00 86.19 93 ARG A N 1
ATOM 740 C CA . ARG A 1 93 ? -10.639 -13.821 0.027 1.00 86.19 93 ARG A CA 1
ATOM 741 C C . ARG A 1 93 ? -11.578 -12.920 0.828 1.00 86.19 93 ARG A C 1
ATOM 743 O O . ARG A 1 93 ? -12.198 -12.050 0.235 1.00 86.19 93 ARG A O 1
ATOM 750 N N . ASP A 1 94 ? -11.605 -13.092 2.150 1.00 89.94 94 ASP A N 1
ATOM 751 C CA . ASP A 1 94 ? -12.473 -12.346 3.071 1.00 89.94 94 ASP A CA 1
ATOM 752 C C . ASP A 1 94 ? -11.637 -11.647 4.163 1.00 89.94 94 ASP A C 1
ATOM 754 O O . ASP A 1 94 ? -11.691 -12.017 5.339 1.00 89.94 94 ASP A O 1
ATOM 758 N N . PRO A 1 95 ? -10.772 -10.684 3.794 1.00 95.06 95 PRO A N 1
ATOM 759 C CA . PRO A 1 95 ? -9.935 -9.986 4.761 1.00 95.06 95 PRO A CA 1
ATOM 760 C C . PRO A 1 95 ? -10.798 -9.096 5.674 1.00 95.06 95 PRO A C 1
ATOM 762 O O . PRO A 1 95 ? -11.734 -8.464 5.183 1.00 95.06 95 PRO A O 1
ATOM 765 N N . PRO A 1 96 ? -10.465 -8.937 6.972 1.00 96.81 96 PRO A N 1
ATOM 766 C CA . PRO A 1 96 ? -11.175 -8.026 7.874 1.00 96.81 96 PRO A CA 1
ATOM 767 C C . PRO A 1 96 ? -10.767 -6.560 7.627 1.00 96.81 96 PRO A C 1
ATOM 769 O O . PRO A 1 96 ? -10.317 -5.852 8.528 1.00 96.81 96 PRO A O 1
ATOM 772 N N . VAL A 1 97 ? -10.882 -6.111 6.378 1.00 97.19 97 VAL A N 1
ATOM 773 C CA . VAL A 1 97 ? -10.544 -4.772 5.891 1.00 97.19 97 VAL A CA 1
ATOM 774 C C . VAL A 1 97 ? -11.733 -4.248 5.102 1.00 97.19 97 VAL A C 1
ATOM 776 O O . VAL A 1 97 ? -12.193 -4.907 4.178 1.00 97.19 97 VAL A O 1
ATOM 779 N N . ASP A 1 98 ? -12.213 -3.061 5.447 1.00 96.00 98 ASP A N 1
ATOM 780 C CA . ASP A 1 98 ? -13.361 -2.422 4.795 1.00 96.00 98 ASP A CA 1
ATOM 781 C C . ASP A 1 98 ? -12.941 -1.319 3.818 1.00 96.00 98 ASP A C 1
ATOM 783 O O . ASP A 1 98 ? -13.603 -1.093 2.806 1.00 96.00 98 ASP A O 1
ATOM 787 N N . THR A 1 99 ? -11.825 -0.646 4.093 1.00 96.75 99 THR A N 1
ATOM 788 C CA . THR A 1 99 ? -11.337 0.488 3.312 1.00 96.75 99 THR A CA 1
ATOM 789 C C . THR A 1 99 ? -9.824 0.434 3.156 1.00 96.75 99 THR A C 1
ATOM 791 O O . THR A 1 99 ? -9.094 0.232 4.127 1.00 96.75 99 THR A O 1
ATOM 794 N N . VAL A 1 100 ? -9.329 0.694 1.945 1.00 96.56 100 VAL A N 1
ATOM 795 C CA . VAL A 1 100 ? -7.911 0.971 1.709 1.00 96.56 100 VAL A CA 1
ATOM 796 C C . VAL A 1 100 ? -7.720 2.280 0.949 1.00 96.56 100 VAL A C 1
ATOM 798 O O . VAL A 1 100 ? -8.374 2.563 -0.059 1.00 96.56 100 VAL A O 1
ATOM 801 N N . VAL A 1 101 ? -6.751 3.049 1.418 1.00 95.25 101 VAL A N 1
ATOM 802 C CA . VAL A 1 101 ? -6.197 4.220 0.754 1.00 95.25 101 VAL A CA 1
ATOM 803 C C . VAL A 1 101 ? -4.836 3.824 0.187 1.00 95.25 101 VAL A C 1
ATOM 805 O O . VAL A 1 101 ? -3.914 3.524 0.945 1.00 95.25 101 VAL A O 1
ATOM 808 N N . LEU A 1 102 ? -4.700 3.811 -1.139 1.00 93.44 102 LEU A N 1
ATOM 809 C CA . LEU A 1 102 ? -3.426 3.568 -1.818 1.00 93.44 102 LEU A CA 1
ATOM 810 C C . LEU A 1 102 ? -2.774 4.913 -2.143 1.00 93.44 102 LEU A C 1
ATOM 812 O O . LEU A 1 102 ? -3.194 5.593 -3.072 1.00 93.44 102 LEU A O 1
ATOM 816 N N . LEU A 1 103 ? -1.745 5.303 -1.401 1.00 88.75 103 LEU A N 1
ATOM 817 C CA . LEU A 1 103 ? -0.980 6.527 -1.627 1.00 88.75 103 LEU A CA 1
ATOM 818 C C . LEU A 1 103 ? 0.208 6.238 -2.542 1.00 88.75 103 LEU A C 1
ATOM 820 O O . LEU A 1 103 ? 1.076 5.444 -2.189 1.00 88.75 103 LEU A O 1
ATOM 824 N N . SER A 1 104 ? 0.281 6.900 -3.697 1.00 84.31 104 SER A N 1
ATOM 825 C CA . SER A 1 104 ? 1.334 6.667 -4.697 1.00 84.31 104 SER A CA 1
ATOM 826 C C . SER A 1 104 ? 1.550 5.182 -5.053 1.00 84.31 104 SER A C 1
ATOM 828 O O . SER A 1 104 ? 2.695 4.731 -5.053 1.00 84.31 104 SER A O 1
ATOM 830 N N . PRO A 1 105 ? 0.507 4.378 -5.344 1.00 85.56 105 PRO A N 1
ATOM 831 C CA . PRO A 1 105 ? 0.720 2.998 -5.756 1.00 85.56 105 PRO A CA 1
ATOM 832 C C . PRO A 1 105 ? 1.601 2.910 -7.003 1.00 85.56 105 PRO A C 1
ATOM 834 O O . PRO A 1 105 ? 1.533 3.754 -7.899 1.00 85.56 105 PRO A O 1
ATOM 837 N N . LEU A 1 106 ? 2.382 1.836 -7.097 1.00 76.94 106 LEU A N 1
ATOM 838 C CA . LEU A 1 106 ? 3.110 1.503 -8.317 1.00 76.94 106 LEU A CA 1
ATOM 839 C C . LEU A 1 106 ? 2.112 0.956 -9.347 1.00 76.94 106 LEU A C 1
ATOM 841 O O . LEU A 1 106 ? 1.835 -0.236 -9.376 1.00 76.94 106 LEU A O 1
ATOM 845 N N . VAL A 1 107 ? 1.527 1.842 -10.158 1.00 70.12 107 VAL A N 1
ATOM 846 C CA . VAL A 1 107 ? 0.399 1.524 -11.059 1.00 70.12 107 VAL A CA 1
ATOM 847 C C . VAL A 1 107 ? 0.777 0.546 -12.175 1.00 70.12 107 VAL A C 1
ATOM 849 O O . VAL A 1 107 ? -0.033 -0.287 -12.573 1.00 70.12 107 VAL A O 1
ATOM 852 N N . ARG A 1 108 ? 2.007 0.630 -12.690 1.00 70.88 108 ARG A N 1
ATOM 853 C CA . ARG A 1 108 ? 2.544 -0.293 -13.704 1.00 70.88 108 ARG A CA 1
ATOM 854 C C . ARG A 1 108 ? 3.971 -0.667 -13.324 1.00 70.88 108 ARG A C 1
ATOM 856 O O . ARG A 1 108 ? 4.915 -0.166 -13.940 1.00 70.88 108 ARG A O 1
ATOM 863 N N . PRO A 1 109 ? 4.153 -1.485 -12.278 1.00 68.06 109 PRO A N 1
ATOM 864 C CA . PRO A 1 109 ? 5.483 -1.927 -11.927 1.00 68.06 109 PRO A CA 1
ATOM 865 C C . PRO A 1 109 ? 5.992 -2.847 -13.044 1.00 68.06 109 PRO A C 1
ATOM 867 O O . PRO A 1 109 ? 5.219 -3.331 -13.875 1.00 68.06 109 PRO A O 1
ATOM 870 N N . VAL A 1 110 ? 7.296 -3.124 -13.045 1.00 69.06 110 VAL A N 1
ATOM 871 C CA . VAL A 1 110 ? 7.863 -4.192 -13.882 1.00 69.06 110 VAL A CA 1
ATOM 872 C C . VAL A 1 110 ? 7.859 -3.874 -15.398 1.00 69.06 110 VAL A C 1
ATOM 874 O O . VAL A 1 110 ? 7.741 -4.746 -16.253 1.00 69.06 110 VAL A O 1
ATOM 877 N N . ARG A 1 111 ? 8.077 -2.604 -15.771 1.00 71.12 111 ARG A N 1
ATOM 878 C CA . ARG A 1 111 ? 8.381 -2.197 -17.167 1.00 71.12 111 ARG A CA 1
ATOM 879 C C . ARG A 1 111 ? 9.800 -2.589 -17.611 1.00 71.12 111 ARG A C 1
ATOM 881 O O . ARG A 1 111 ? 10.202 -2.317 -18.735 1.00 71.12 111 ARG A O 1
ATOM 888 N N . ILE A 1 112 ? 10.562 -3.194 -16.705 1.00 67.44 112 ILE A N 1
ATOM 889 C CA . ILE A 1 112 ? 11.981 -3.516 -16.820 1.00 67.44 112 ILE A CA 1
ATOM 890 C C . ILE A 1 112 ? 12.168 -4.921 -16.266 1.00 67.44 112 ILE A C 1
ATOM 892 O O . ILE A 1 112 ? 11.582 -5.270 -15.238 1.00 67.44 112 ILE A O 1
ATOM 896 N N . TYR A 1 113 ? 12.987 -5.719 -16.944 1.00 69.06 113 TYR A N 1
ATOM 897 C CA . TYR A 1 113 ? 13.322 -7.070 -16.517 1.00 69.06 113 TYR A CA 1
ATOM 898 C C . TYR A 1 113 ? 14.830 -7.205 -16.340 1.00 69.06 113 TYR A C 1
ATOM 900 O O . TYR A 1 113 ? 15.608 -6.925 -17.255 1.00 69.06 113 TYR A O 1
ATOM 908 N N . TYR A 1 114 ? 15.219 -7.661 -15.152 1.00 67.88 114 TYR A N 1
ATOM 909 C CA . TYR A 1 114 ? 16.584 -8.045 -14.831 1.00 67.88 114 TYR A CA 1
ATOM 910 C C . TYR A 1 114 ? 16.641 -9.568 -14.772 1.00 67.88 114 TYR A C 1
ATOM 912 O O . TYR A 1 114 ? 16.031 -10.149 -13.870 1.00 67.88 114 TYR A O 1
ATOM 920 N N . PRO A 1 115 ? 17.343 -10.247 -15.684 1.00 64.38 115 PRO A N 1
ATOM 921 C CA . PRO A 1 115 ? 17.492 -11.687 -15.570 1.00 64.38 115 PRO A CA 1
ATOM 922 C C . PRO A 1 115 ? 18.259 -12.097 -14.298 1.00 64.38 115 PRO A C 1
ATOM 924 O O . PRO A 1 115 ? 18.997 -11.290 -13.720 1.00 64.38 115 PRO A O 1
ATOM 927 N N . PRO A 1 116 ? 18.076 -13.333 -13.803 1.00 66.56 116 PRO A N 1
ATOM 928 C CA . PRO A 1 116 ? 18.947 -13.907 -12.781 1.00 66.56 116 PRO A CA 1
ATOM 929 C C . PRO A 1 116 ? 20.410 -13.955 -13.249 1.00 66.56 116 PRO A C 1
ATOM 931 O O . PRO A 1 116 ? 20.683 -14.165 -14.430 1.00 66.56 116 PRO A O 1
ATOM 934 N N . ARG A 1 117 ? 21.364 -13.826 -12.315 1.00 62.00 117 ARG A N 1
ATOM 935 C CA . ARG A 1 117 ? 22.811 -13.838 -12.622 1.00 62.00 117 ARG A CA 1
ATOM 936 C C . ARG A 1 117 ? 23.312 -15.113 -13.312 1.00 62.00 117 ARG A C 1
ATOM 938 O O . ARG A 1 117 ? 24.395 -15.096 -13.876 1.00 62.00 117 ARG A O 1
ATOM 945 N N . SER A 1 118 ? 22.558 -16.209 -13.250 1.00 58.84 118 SER A N 1
ATOM 946 C CA . SER A 1 118 ? 22.928 -17.511 -13.815 1.00 58.84 118 SER A CA 1
ATOM 947 C C . SER A 1 118 ? 22.480 -17.721 -15.266 1.00 58.84 118 SER A C 1
ATOM 949 O O . SER A 1 118 ? 22.674 -18.809 -15.798 1.00 58.84 118 SER A O 1
ATOM 951 N N . THR A 1 119 ? 21.831 -16.737 -15.891 1.00 54.28 119 THR A N 1
ATOM 952 C CA . THR A 1 119 ? 21.326 -16.845 -17.267 1.00 54.28 119 THR A CA 1
ATOM 953 C C . THR A 1 119 ? 22.054 -15.878 -18.189 1.00 54.28 119 THR A C 1
ATOM 955 O O . THR A 1 119 ? 21.951 -14.668 -17.989 1.00 54.28 119 THR A O 1
ATOM 958 N N . ASP A 1 120 ? 22.704 -16.401 -19.235 1.00 48.59 120 ASP A N 1
ATOM 959 C CA . ASP A 1 120 ? 23.187 -15.629 -20.388 1.00 48.59 120 ASP A CA 1
ATOM 960 C C . ASP A 1 120 ? 21.989 -14.974 -21.080 1.00 48.59 120 ASP A C 1
ATOM 962 O O . ASP A 1 120 ? 21.315 -15.556 -21.931 1.00 48.59 120 ASP A O 1
ATOM 966 N N . SER A 1 121 ? 21.631 -13.780 -20.628 1.00 48.88 121 SER A N 1
ATOM 967 C CA . SER A 1 121 ? 20.405 -13.115 -21.049 1.00 48.88 121 SER A CA 1
ATOM 968 C C . SER A 1 121 ? 20.544 -11.608 -20.937 1.00 48.88 121 SER A C 1
ATOM 970 O O . SER A 1 121 ? 21.290 -11.074 -20.118 1.00 48.88 121 SER A O 1
ATOM 972 N N . TRP A 1 122 ? 19.833 -10.916 -21.816 1.00 45.31 122 TRP A N 1
ATOM 973 C CA . TRP A 1 122 ? 19.844 -9.468 -21.910 1.00 45.31 122 TRP A CA 1
ATOM 974 C C . TRP A 1 122 ? 18.774 -8.874 -20.983 1.00 45.31 122 TRP A C 1
ATOM 976 O O . TRP A 1 122 ? 17.664 -9.393 -20.875 1.00 45.31 122 TRP A O 1
ATOM 986 N N . GLY A 1 123 ? 19.107 -7.780 -20.294 1.00 49.62 123 GLY A N 1
ATOM 987 C CA . GLY A 1 123 ? 18.135 -6.946 -19.588 1.00 49.62 123 GLY A CA 1
ATOM 988 C C . GLY A 1 123 ? 17.722 -5.764 -20.463 1.00 49.62 123 GLY A C 1
ATOM 989 O O . GLY A 1 123 ? 18.568 -5.168 -21.126 1.00 49.62 123 GLY A O 1
ATOM 990 N N . VAL A 1 124 ? 16.440 -5.396 -20.457 1.00 53.94 124 VAL A N 1
ATOM 991 C CA . VAL A 1 124 ? 15.975 -4.116 -21.021 1.00 53.94 124 VAL A CA 1
ATOM 992 C C . VAL A 1 124 ? 15.603 -3.207 -19.868 1.00 53.94 124 VAL A C 1
ATOM 994 O O . VAL A 1 124 ? 14.620 -3.452 -19.175 1.00 53.94 124 VAL A O 1
ATOM 997 N N . GLY A 1 125 ? 16.407 -2.162 -19.674 1.00 51.66 125 GLY A N 1
ATOM 998 C CA . GLY A 1 125 ? 16.146 -1.068 -18.749 1.00 51.66 125 GLY A CA 1
ATOM 999 C C . GLY A 1 125 ? 16.332 0.255 -19.474 1.00 51.66 125 GLY A C 1
ATOM 1000 O O . GLY A 1 125 ? 17.445 0.761 -19.570 1.00 51.66 125 GLY A O 1
ATOM 1001 N N . LEU A 1 126 ? 15.248 0.806 -20.008 1.00 46.38 126 LEU A N 1
ATOM 1002 C CA . LEU A 1 126 ? 15.233 2.146 -20.589 1.00 46.38 126 LEU A CA 1
ATOM 1003 C C . LEU A 1 126 ? 14.333 3.026 -19.721 1.00 46.38 126 LEU A C 1
ATOM 1005 O O . LEU A 1 126 ? 13.248 2.592 -19.359 1.00 46.38 126 LEU A O 1
ATOM 1009 N N . GLY A 1 127 ? 14.768 4.246 -19.391 1.00 45.81 127 GLY A N 1
ATOM 1010 C CA . GLY A 1 127 ? 13.909 5.283 -18.799 1.00 45.81 127 GLY A CA 1
ATOM 1011 C C . GLY A 1 127 ? 14.336 5.837 -17.433 1.00 45.81 127 GLY A C 1
ATOM 1012 O O . GLY A 1 127 ? 15.233 5.329 -16.758 1.00 45.81 127 GLY A O 1
ATOM 1013 N N . TRP A 1 128 ? 13.665 6.920 -17.027 1.00 40.81 128 TRP A N 1
ATOM 1014 C CA . TRP A 1 128 ? 13.888 7.625 -15.757 1.00 40.81 128 TRP A CA 1
ATOM 1015 C C . TRP A 1 128 ? 13.478 6.821 -14.514 1.00 40.81 128 TRP A C 1
ATOM 1017 O O . TRP A 1 128 ? 13.945 7.132 -13.426 1.00 40.81 128 TRP A O 1
ATOM 1027 N N . GLU A 1 129 ? 12.673 5.766 -14.646 1.00 48.88 129 GLU A N 1
ATOM 1028 C CA . GLU A 1 129 ? 12.210 4.939 -13.516 1.00 48.88 129 GLU A CA 1
ATOM 1029 C C . GLU A 1 129 ? 13.352 4.205 -12.800 1.00 48.88 129 GLU A C 1
ATOM 1031 O O . GLU A 1 129 ? 13.398 4.202 -11.572 1.00 48.88 129 GLU A O 1
ATOM 1036 N N . VAL A 1 130 ? 14.332 3.668 -13.542 1.00 51.22 130 VAL A N 1
ATOM 1037 C CA . VAL A 1 130 ? 15.555 3.078 -12.952 1.00 51.22 130 VAL A CA 1
ATOM 1038 C C . VAL A 1 130 ? 16.332 4.133 -12.173 1.00 51.22 130 VAL A C 1
ATOM 1040 O O . VAL A 1 130 ? 16.882 3.854 -11.109 1.00 51.22 130 VAL A O 1
ATOM 1043 N N . ARG A 1 131 ? 16.361 5.366 -12.693 1.00 48.50 131 ARG A N 1
ATOM 1044 C CA . ARG A 1 131 ? 17.027 6.497 -12.040 1.00 48.50 131 ARG A CA 1
ATOM 1045 C C . ARG A 1 131 ? 16.261 6.944 -10.799 1.00 48.50 131 ARG A C 1
ATOM 1047 O O . ARG A 1 131 ? 16.906 7.266 -9.814 1.00 48.50 131 ARG A O 1
ATOM 1054 N N . LEU A 1 132 ? 14.927 6.910 -10.816 1.00 49.47 132 LEU A N 1
ATOM 1055 C CA . LEU A 1 132 ? 14.077 7.258 -9.678 1.00 49.47 132 LEU A CA 1
ATOM 1056 C C . LEU A 1 132 ? 14.208 6.227 -8.550 1.00 49.47 132 LEU A C 1
ATOM 1058 O O . LEU A 1 132 ? 14.417 6.625 -7.412 1.00 49.47 132 LEU A O 1
ATOM 1062 N N . LEU A 1 133 ? 14.188 4.924 -8.859 1.00 52.31 133 LEU A N 1
ATOM 1063 C CA . LEU A 1 133 ? 14.444 3.857 -7.880 1.00 52.31 133 LEU A CA 1
ATOM 1064 C C . LEU A 1 133 ? 15.853 3.976 -7.283 1.00 52.31 133 LEU A C 1
ATOM 1066 O O . LEU A 1 133 ? 16.018 3.930 -6.066 1.00 52.31 133 LEU A O 1
ATOM 1070 N N . ALA A 1 134 ? 16.869 4.221 -8.117 1.00 54.97 134 ALA A N 1
ATOM 1071 C CA . ALA A 1 134 ? 18.233 4.460 -7.646 1.00 54.97 134 ALA A CA 1
ATOM 1072 C C . ALA A 1 134 ? 18.364 5.756 -6.817 1.00 54.97 134 ALA A C 1
ATOM 1074 O O . ALA A 1 134 ? 19.157 5.806 -5.877 1.00 54.97 134 ALA A O 1
ATOM 1075 N N . MET A 1 135 ? 17.599 6.802 -7.143 1.00 46.75 135 MET A N 1
ATOM 1076 C CA . MET A 1 135 ? 17.619 8.093 -6.449 1.00 46.75 135 MET A CA 1
ATOM 1077 C C . MET A 1 135 ? 16.866 8.037 -5.116 1.00 46.75 135 MET A C 1
ATOM 1079 O O . MET A 1 135 ? 17.402 8.512 -4.122 1.00 46.75 135 MET A O 1
ATOM 1083 N N . LEU A 1 136 ? 15.692 7.401 -5.059 1.00 50.78 136 LEU A N 1
ATOM 1084 C CA . LEU A 1 136 ? 14.924 7.172 -3.827 1.00 50.78 136 LEU A CA 1
ATOM 1085 C C . LEU A 1 136 ? 15.697 6.273 -2.855 1.00 50.78 136 LEU A C 1
ATOM 1087 O O . LEU A 1 136 ? 15.838 6.615 -1.682 1.00 50.78 136 LEU A O 1
ATOM 1091 N N . SER A 1 137 ? 16.310 5.202 -3.371 1.00 50.22 137 SER A N 1
ATOM 1092 C CA . SER A 1 137 ? 17.234 4.338 -2.626 1.00 50.22 137 SER A CA 1
ATOM 1093 C C . SER A 1 137 ? 18.361 5.137 -1.969 1.00 50.22 137 SER A C 1
ATOM 1095 O O . SER A 1 137 ? 18.584 5.032 -0.760 1.00 50.22 137 SER A O 1
ATOM 1097 N N . ARG A 1 138 ? 19.053 5.976 -2.752 1.00 50.62 138 ARG A N 1
ATOM 1098 C CA . ARG A 1 138 ? 20.172 6.796 -2.266 1.00 50.62 138 ARG A CA 1
ATOM 1099 C C . ARG A 1 138 ? 19.726 7.893 -1.303 1.00 50.62 138 ARG A C 1
ATOM 1101 O O . ARG A 1 138 ? 20.447 8.171 -0.352 1.00 50.62 138 ARG A O 1
ATOM 1108 N N . TRP A 1 139 ? 18.570 8.504 -1.544 1.00 41.59 139 TRP A N 1
ATOM 1109 C CA . TRP A 1 139 ? 18.082 9.646 -0.774 1.00 41.59 139 TRP A CA 1
ATOM 1110 C C . TRP A 1 139 ? 17.516 9.247 0.595 1.00 41.59 139 TRP A C 1
ATOM 1112 O O . TRP A 1 139 ? 17.732 9.975 1.559 1.00 41.59 139 TRP A O 1
ATOM 1122 N N . GLN A 1 140 ? 16.849 8.091 0.713 1.00 45.91 140 GLN A N 1
ATOM 1123 C CA . GLN A 1 140 ? 16.186 7.691 1.964 1.00 45.91 140 GLN A CA 1
ATOM 1124 C C . GLN A 1 140 ? 16.999 6.742 2.851 1.00 45.91 140 GLN A C 1
ATOM 1126 O O . GLN A 1 140 ? 16.812 6.751 4.065 1.00 45.91 140 GLN A O 1
ATOM 1131 N N . THR A 1 141 ? 17.882 5.913 2.285 1.00 47.28 141 THR A N 1
ATOM 1132 C CA . THR A 1 141 ? 18.430 4.762 3.035 1.00 47.28 141 THR A CA 1
ATOM 1133 C C . THR A 1 141 ? 19.951 4.670 3.066 1.00 47.28 141 THR A C 1
ATOM 1135 O O . THR A 1 141 ? 20.490 3.898 3.856 1.00 47.28 141 THR A O 1
ATOM 1138 N N . GLY A 1 142 ? 20.660 5.382 2.181 1.00 45.19 142 GLY A N 1
ATOM 1139 C CA . GLY A 1 142 ? 22.092 5.154 1.941 1.00 45.19 142 GLY A CA 1
ATOM 1140 C C . GLY A 1 142 ? 22.427 3.757 1.380 1.00 45.19 142 GLY A C 1
ATOM 1141 O O . GLY A 1 142 ? 23.588 3.486 1.086 1.00 45.19 142 GLY A O 1
ATOM 1142 N N . SER A 1 143 ? 21.430 2.882 1.202 1.00 48.53 143 SER A N 1
ATOM 1143 C CA . SER A 1 143 ? 21.551 1.554 0.602 1.00 48.53 143 SER A CA 1
ATOM 1144 C C . SER A 1 143 ? 21.469 1.646 -0.922 1.00 48.53 143 SER A C 1
ATOM 1146 O O . SER A 1 143 ? 20.844 2.551 -1.479 1.00 48.53 143 SER A O 1
ATOM 1148 N N . THR A 1 144 ? 22.095 0.694 -1.610 1.00 54.03 144 THR A N 1
ATOM 1149 C CA . THR A 1 144 ? 21.900 0.446 -3.040 1.00 54.03 144 THR A CA 1
ATOM 1150 C C . THR A 1 144 ? 20.800 -0.599 -3.209 1.00 54.03 144 THR A C 1
ATOM 1152 O O . THR A 1 144 ? 21.051 -1.775 -2.943 1.00 54.03 144 THR A O 1
ATOM 1155 N N . VAL A 1 145 ? 19.608 -0.192 -3.661 1.00 61.31 145 VAL A N 1
ATOM 1156 C CA . VAL A 1 145 ? 18.568 -1.108 -4.157 1.00 61.31 145 VAL A CA 1
ATOM 1157 C C . VAL A 1 145 ? 19.216 -2.043 -5.168 1.00 61.31 145 VAL A C 1
ATOM 1159 O O . VAL A 1 145 ? 19.810 -1.598 -6.158 1.00 61.31 145 VAL A O 1
ATOM 1162 N N . SER A 1 146 ? 19.135 -3.339 -4.893 1.00 67.62 146 SER A N 1
ATOM 1163 C CA . SER A 1 146 ? 19.676 -4.367 -5.770 1.00 67.62 146 SER A CA 1
ATOM 1164 C C . SER A 1 146 ? 18.538 -5.014 -6.538 1.00 67.62 146 SER A C 1
ATOM 1166 O O . SER A 1 146 ? 17.562 -5.469 -5.953 1.00 67.62 146 SER A O 1
ATOM 1168 N N . ALA A 1 147 ? 18.687 -5.156 -7.856 1.00 68.06 147 ALA A N 1
ATOM 1169 C CA . ALA A 1 147 ? 17.749 -5.946 -8.655 1.00 68.06 147 ALA A CA 1
ATOM 1170 C C . ALA A 1 147 ? 17.662 -7.416 -8.189 1.00 68.06 147 ALA A C 1
ATOM 1172 O O . ALA A 1 147 ? 16.690 -8.107 -8.492 1.00 68.06 147 ALA A O 1
ATOM 1173 N N . ASP A 1 148 ? 18.676 -7.886 -7.453 1.00 74.50 148 ASP A N 1
ATOM 1174 C CA . ASP A 1 148 ? 18.757 -9.230 -6.886 1.00 74.50 148 ASP A CA 1
ATOM 1175 C C . ASP A 1 148 ? 18.133 -9.364 -5.494 1.00 74.50 148 ASP A C 1
ATOM 1177 O O . ASP A 1 148 ? 18.063 -10.476 -4.970 1.00 74.50 148 ASP A O 1
ATOM 1181 N N . GLU A 1 149 ? 17.6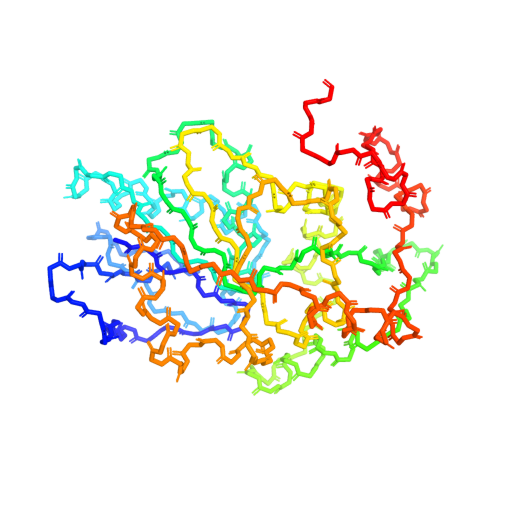87 -8.275 -4.870 1.00 80.62 149 GLU A N 1
ATOM 1182 C CA . GLU A 1 149 ? 17.142 -8.364 -3.520 1.00 80.62 149 GLU A CA 1
ATOM 1183 C C . GLU A 1 149 ? 15.762 -9.049 -3.489 1.00 80.62 149 GLU A C 1
ATOM 1185 O O . GLU A 1 149 ? 14.998 -8.966 -4.461 1.00 80.62 149 GLU A O 1
ATOM 1190 N N . PRO A 1 150 ? 15.401 -9.709 -2.369 1.00 90.25 150 PRO A N 1
ATOM 1191 C CA . PRO A 1 150 ? 14.178 -10.506 -2.291 1.00 90.25 150 PRO A CA 1
ATOM 1192 C C . PRO A 1 150 ? 12.905 -9.721 -2.623 1.00 90.25 150 PRO A C 1
ATOM 1194 O O . PRO A 1 150 ? 12.026 -10.247 -3.310 1.00 90.25 150 PRO A O 1
ATOM 1197 N N . PHE A 1 151 ? 12.815 -8.464 -2.178 1.00 85.94 151 PHE A N 1
ATOM 1198 C CA . PHE A 1 151 ? 11.692 -7.580 -2.478 1.00 85.94 151 PHE A CA 1
ATOM 1199 C C . PHE A 1 151 ? 11.493 -7.410 -3.992 1.00 85.94 151 PHE A C 1
ATOM 1201 O O . PHE A 1 151 ? 10.473 -7.848 -4.532 1.00 85.94 151 PHE A O 1
ATOM 1208 N N . VAL A 1 152 ? 12.497 -6.884 -4.702 1.00 81.94 152 VAL A N 1
ATOM 1209 C CA . VAL A 1 152 ? 12.439 -6.667 -6.159 1.00 81.94 152 VAL A CA 1
ATOM 1210 C C . VAL A 1 152 ? 12.192 -7.977 -6.905 1.00 81.94 152 VAL A C 1
ATOM 1212 O O . VAL A 1 152 ? 11.322 -8.034 -7.777 1.00 81.94 152 VAL A O 1
ATOM 1215 N N . ARG A 1 153 ? 12.891 -9.057 -6.536 1.00 83.81 153 ARG A N 1
ATOM 1216 C CA . ARG A 1 153 ? 12.724 -10.369 -7.179 1.00 83.81 153 ARG A CA 1
ATOM 1217 C C . ARG A 1 153 ? 11.301 -10.909 -7.047 1.00 83.81 153 ARG A C 1
ATOM 1219 O O . ARG A 1 153 ? 10.768 -11.422 -8.028 1.00 83.81 153 ARG A O 1
ATOM 1226 N N . SER A 1 154 ? 10.662 -10.742 -5.891 1.00 89.19 154 SER A N 1
ATOM 1227 C CA . SER A 1 154 ? 9.274 -11.177 -5.691 1.00 89.19 154 SER A CA 1
ATOM 1228 C C . SER A 1 154 ? 8.257 -10.346 -6.486 1.00 89.19 154 SER A C 1
ATOM 1230 O O . SER A 1 154 ? 7.308 -10.908 -7.035 1.00 89.19 154 SER A O 1
ATOM 1232 N N . ILE A 1 155 ? 8.488 -9.036 -6.652 1.00 85.56 155 ILE A N 1
ATOM 1233 C CA . ILE A 1 155 ? 7.659 -8.192 -7.528 1.00 85.56 155 ILE A CA 1
ATOM 1234 C C . ILE A 1 155 ? 7.802 -8.632 -8.982 1.00 85.56 155 ILE A C 1
ATOM 1236 O O . ILE A 1 155 ? 6.796 -8.797 -9.669 1.00 85.56 155 ILE A O 1
ATOM 1240 N N . LEU A 1 156 ? 9.037 -8.852 -9.449 1.00 82.75 156 LEU A N 1
ATOM 1241 C CA . LEU A 1 156 ? 9.295 -9.331 -10.807 1.00 82.75 156 LEU A CA 1
ATOM 1242 C C . LEU A 1 156 ? 8.652 -10.703 -11.042 1.00 82.75 156 LEU A C 1
ATOM 1244 O O . LEU A 1 156 ? 8.045 -10.914 -12.086 1.00 82.75 156 LEU A O 1
ATOM 1248 N N . ALA A 1 157 ? 8.724 -11.622 -10.078 1.00 85.12 157 ALA A N 1
ATOM 1249 C CA . ALA A 1 157 ? 8.094 -12.938 -10.189 1.00 85.12 157 ALA A CA 1
ATOM 1250 C C . ALA A 1 157 ? 6.564 -12.842 -10.337 1.00 85.12 157 ALA A C 1
ATOM 1252 O O . ALA A 1 157 ? 5.980 -13.537 -11.167 1.00 85.12 157 ALA A O 1
ATOM 1253 N N . ALA A 1 158 ? 5.924 -11.932 -9.598 1.00 87.12 158 ALA A N 1
ATOM 1254 C CA . ALA A 1 158 ? 4.483 -11.681 -9.654 1.00 87.12 158 ALA A CA 1
ATOM 1255 C C . ALA A 1 158 ? 4.089 -10.520 -10.597 1.00 87.12 158 ALA A C 1
ATOM 1257 O O . ALA A 1 158 ? 2.980 -9.989 -10.496 1.00 87.12 158 ALA A O 1
ATOM 1258 N N . GLY A 1 159 ? 4.971 -10.138 -11.529 1.00 84.25 159 GLY A N 1
ATOM 1259 C CA . GLY A 1 159 ? 4.816 -8.971 -12.404 1.00 84.25 159 GLY A CA 1
ATOM 1260 C C . GLY A 1 159 ? 3.448 -8.858 -13.093 1.00 84.25 159 GLY A C 1
ATOM 1261 O O . GLY A 1 159 ? 2.808 -7.813 -12.953 1.00 84.25 159 GLY A O 1
ATOM 1262 N N . PRO A 1 160 ? 2.938 -9.916 -13.762 1.00 85.75 160 PRO A N 1
ATOM 1263 C CA . PRO A 1 160 ? 1.623 -9.886 -14.405 1.00 85.75 160 PRO A CA 1
ATOM 1264 C C . PRO A 1 160 ? 0.479 -9.545 -13.444 1.00 85.75 160 PRO A C 1
ATOM 1266 O O . PRO A 1 160 ? -0.425 -8.792 -13.803 1.00 85.75 160 PRO A O 1
ATOM 1269 N N . TYR A 1 161 ? 0.528 -10.057 -12.209 1.00 86.56 161 TYR A N 1
ATOM 1270 C CA . TYR A 1 161 ? -0.501 -9.785 -11.208 1.00 86.56 161 TYR A CA 1
ATOM 1271 C C . TYR A 1 161 ? -0.508 -8.307 -10.829 1.00 86.56 161 TYR A C 1
ATOM 1273 O O . TYR A 1 161 ? -1.538 -7.657 -10.976 1.00 86.56 161 TYR A O 1
ATOM 1281 N N . PHE A 1 162 ? 0.626 -7.749 -10.394 1.00 84.88 162 PHE A N 1
ATOM 1282 C CA . PHE A 1 162 ? 0.660 -6.344 -9.981 1.00 84.88 162 PHE A CA 1
ATOM 1283 C C . PHE A 1 162 ? 0.351 -5.408 -11.147 1.00 84.88 162 PHE A C 1
ATOM 1285 O O . PHE A 1 162 ? -0.422 -4.473 -10.989 1.00 84.88 162 PHE A O 1
ATOM 1292 N N . ARG A 1 163 ? 0.860 -5.698 -12.343 1.00 80.94 163 ARG A N 1
ATOM 1293 C CA . ARG A 1 163 ? 0.616 -4.880 -13.535 1.00 80.94 163 ARG A CA 1
ATOM 1294 C C . ARG A 1 163 ? -0.859 -4.807 -13.936 1.00 80.94 163 ARG A C 1
ATOM 1296 O O . ARG A 1 163 ? -1.313 -3.747 -14.354 1.00 80.94 163 ARG A O 1
ATOM 1303 N N . ASN A 1 164 ? -1.598 -5.905 -13.800 1.00 81.62 164 ASN A N 1
ATOM 1304 C CA . ASN A 1 164 ? -2.999 -5.968 -14.221 1.00 81.62 164 ASN A CA 1
ATOM 1305 C C . ASN A 1 164 ? -3.977 -5.681 -13.082 1.00 81.62 164 ASN A C 1
ATOM 1307 O O . ASN A 1 164 ? -5.070 -5.177 -13.301 1.00 81.62 164 ASN A O 1
ATOM 1311 N N . ARG A 1 165 ? -3.604 -6.028 -11.853 1.00 85.81 165 ARG A N 1
ATOM 1312 C CA . ARG A 1 165 ? -4.505 -6.012 -10.707 1.00 85.81 165 ARG A CA 1
ATOM 1313 C C . ARG A 1 165 ? -4.112 -4.961 -9.682 1.00 85.81 165 ARG A C 1
ATOM 1315 O O . ARG A 1 165 ? -4.655 -5.028 -8.597 1.00 85.81 165 ARG A O 1
ATOM 1322 N N . MET A 1 166 ? -3.224 -3.995 -9.926 1.00 87.19 166 MET A N 1
ATOM 1323 C CA . MET A 1 166 ? -2.913 -2.984 -8.895 1.00 87.19 166 MET A CA 1
ATOM 1324 C C . MET A 1 166 ? -4.140 -2.143 -8.507 1.00 87.19 166 MET A C 1
ATOM 1326 O O . MET A 1 166 ? -4.401 -1.934 -7.324 1.00 87.19 166 MET A O 1
ATOM 1330 N N . LEU A 1 167 ? -4.907 -1.694 -9.504 1.00 88.12 167 LEU A N 1
ATOM 1331 C CA . LEU A 1 167 ? -6.024 -0.752 -9.354 1.00 88.12 167 LEU A CA 1
ATOM 1332 C C . LEU A 1 167 ? -7.391 -1.398 -9.629 1.00 88.12 167 LEU A C 1
ATOM 1334 O O . LEU A 1 167 ? -8.328 -0.750 -10.095 1.00 88.12 167 LEU A O 1
ATOM 1338 N N . CYS A 1 168 ? -7.514 -2.693 -9.333 1.00 88.00 168 CYS A N 1
ATOM 1339 C CA . CYS A 1 168 ? -8.784 -3.403 -9.452 1.00 88.00 168 CYS A CA 1
ATOM 1340 C C . CYS A 1 168 ? -9.558 -3.430 -8.132 1.00 88.00 168 CYS A C 1
ATOM 1342 O O . CYS A 1 168 ? -8.943 -3.588 -7.068 1.00 88.00 168 CYS A O 1
ATOM 1344 N N . PRO A 1 169 ? -10.897 -3.333 -8.184 1.00 90.06 169 PRO A N 1
ATOM 1345 C CA . PRO A 1 169 ? -11.734 -3.450 -7.004 1.00 90.06 169 PRO A CA 1
ATOM 1346 C C . PRO A 1 169 ? -11.584 -4.837 -6.379 1.00 90.06 169 PRO A C 1
ATOM 1348 O O . PRO A 1 169 ? -11.261 -5.815 -7.057 1.00 90.06 169 PRO A O 1
ATOM 1351 N N . VAL A 1 170 ? -11.829 -4.905 -5.075 1.00 91.25 170 VAL A N 1
ATOM 1352 C CA . VAL A 1 170 ? -11.988 -6.156 -4.334 1.00 91.25 170 VAL A CA 1
ATOM 1353 C C . VAL A 1 170 ? -13.357 -6.108 -3.681 1.00 91.25 170 VAL A C 1
ATOM 1355 O O . VAL A 1 170 ? -13.740 -5.083 -3.117 1.00 91.25 170 VAL A O 1
ATOM 1358 N N . GLN A 1 171 ? -14.121 -7.189 -3.821 1.00 90.25 171 GLN A N 1
ATOM 1359 C CA . GLN A 1 171 ? -15.475 -7.258 -3.288 1.00 90.25 171 GLN A CA 1
ATOM 1360 C C . GLN A 1 171 ? -15.463 -6.988 -1.778 1.00 90.25 171 GLN A C 1
ATOM 1362 O O . GLN A 1 171 ? -14.629 -7.522 -1.057 1.00 90.25 171 GLN A O 1
ATOM 1367 N N . GLY A 1 172 ? -16.374 -6.130 -1.314 1.00 90.81 172 GLY A N 1
ATOM 1368 C CA . GLY A 1 172 ? -16.481 -5.765 0.101 1.00 90.81 172 GLY A CA 1
ATOM 1369 C C . GLY A 1 172 ? -15.456 -4.740 0.596 1.00 90.81 172 GLY A C 1
ATOM 1370 O O . GLY A 1 172 ? -15.586 -4.295 1.731 1.00 90.81 172 GLY A O 1
ATOM 1371 N N . ILE A 1 173 ? -14.492 -4.314 -0.235 1.00 94.88 173 ILE A N 1
ATOM 1372 C CA . ILE A 1 173 ? -13.457 -3.348 0.158 1.00 94.88 173 ILE A CA 1
ATOM 1373 C C . ILE A 1 173 ? -13.575 -2.068 -0.665 1.00 94.88 173 ILE A C 1
ATOM 1375 O O . ILE A 1 173 ? -13.463 -2.072 -1.895 1.00 94.88 173 ILE A O 1
ATOM 1379 N N . ARG A 1 174 ? -13.717 -0.935 0.019 1.00 94.88 174 ARG A N 1
ATOM 1380 C CA . ARG A 1 174 ? -13.620 0.392 -0.585 1.00 94.88 174 ARG A CA 1
ATOM 1381 C C . ARG A 1 174 ? -12.155 0.732 -0.843 1.00 94.88 174 ARG A C 1
ATOM 1383 O O . ARG A 1 174 ? -11.406 1.033 0.079 1.00 94.88 174 ARG A O 1
ATOM 1390 N N . ILE A 1 175 ? -11.742 0.715 -2.104 1.00 94.31 175 ILE A N 1
ATOM 1391 C CA . ILE A 1 175 ? -10.372 1.047 -2.512 1.00 94.31 175 ILE A CA 1
ATOM 1392 C C . ILE A 1 175 ? -10.362 2.415 -3.182 1.00 94.31 175 ILE A C 1
ATOM 1394 O O . ILE A 1 175 ? -11.139 2.637 -4.103 1.00 94.31 175 ILE A O 1
ATOM 1398 N N . VAL A 1 176 ? -9.477 3.314 -2.750 1.00 92.81 176 VAL A N 1
ATOM 1399 C CA . VAL A 1 176 ? -9.249 4.613 -3.404 1.00 92.81 176 VAL A CA 1
ATOM 1400 C C . VAL A 1 176 ? -7.755 4.822 -3.597 1.00 92.81 176 VAL A C 1
ATOM 1402 O O . VAL A 1 176 ? -6.971 4.647 -2.661 1.00 92.81 176 VAL A O 1
ATOM 1405 N N . ALA A 1 177 ? -7.356 5.191 -4.810 1.00 90.12 177 ALA A N 1
ATOM 1406 C CA . ALA A 1 177 ? -5.965 5.447 -5.149 1.00 90.12 177 ALA A CA 1
ATOM 1407 C C . ALA A 1 177 ? -5.686 6.946 -5.235 1.00 90.12 177 ALA A C 1
ATOM 1409 O O . ALA A 1 177 ? -6.415 7.688 -5.878 1.00 90.12 177 ALA A O 1
ATOM 1410 N N . PHE A 1 178 ? -4.596 7.382 -4.624 1.00 88.12 178 PHE A N 1
ATOM 1411 C CA . PHE A 1 178 ? -4.123 8.752 -4.652 1.00 88.12 178 PHE A CA 1
ATOM 1412 C C . PHE A 1 178 ? -2.832 8.809 -5.462 1.00 88.12 178 PHE A C 1
ATOM 1414 O O . PHE A 1 178 ? -1.803 8.271 -5.042 1.00 88.12 178 PHE A O 1
ATOM 1421 N N . LEU A 1 179 ? -2.887 9.426 -6.640 1.00 82.81 179 LEU A N 1
ATOM 1422 C CA . LEU A 1 179 ? -1.783 9.437 -7.596 1.00 82.81 179 LEU A CA 1
ATOM 1423 C C . LEU A 1 179 ? -1.140 10.821 -7.653 1.00 82.81 179 LEU A C 1
ATOM 1425 O O . LEU A 1 179 ? -1.824 11.793 -7.973 1.00 82.81 179 LEU A O 1
ATOM 1429 N N . PRO A 1 180 ? 0.168 10.943 -7.382 1.00 77.94 180 PRO A N 1
ATOM 1430 C CA . PRO A 1 180 ? 0.842 12.215 -7.545 1.00 77.94 180 PRO A CA 1
ATOM 1431 C C . PRO A 1 180 ? 0.977 12.538 -9.041 1.00 77.94 180 PRO A C 1
ATOM 1433 O O . PRO A 1 180 ? 1.341 11.661 -9.834 1.00 77.94 180 PRO A O 1
ATOM 1436 N N . THR A 1 181 ? 0.726 13.789 -9.432 1.00 69.25 181 THR A N 1
ATOM 1437 C CA . THR A 1 181 ? 0.783 14.256 -10.829 1.00 69.25 181 THR A CA 1
ATOM 1438 C C . THR A 1 181 ? 2.105 13.875 -11.499 1.00 69.25 181 THR A C 1
ATOM 1440 O O . THR A 1 181 ? 2.109 13.400 -12.631 1.00 69.25 181 THR A O 1
ATOM 1443 N N . ALA A 1 182 ? 3.237 13.987 -10.791 1.00 64.19 182 ALA A N 1
ATOM 1444 C CA . ALA A 1 182 ? 4.544 13.636 -11.348 1.00 64.19 182 ALA A CA 1
ATOM 1445 C C . ALA A 1 182 ? 4.729 12.121 -11.574 1.00 64.19 182 ALA A C 1
ATOM 1447 O O . ALA A 1 182 ? 5.298 11.722 -12.591 1.00 64.19 182 ALA A O 1
ATOM 1448 N N . SER A 1 183 ? 4.235 11.250 -10.679 1.00 62.03 183 SER A N 1
ATOM 1449 C CA . SER A 1 183 ? 4.289 9.798 -10.942 1.00 62.03 183 SER A CA 1
ATOM 1450 C C . SER A 1 183 ? 3.318 9.396 -12.029 1.00 62.03 183 SER A C 1
ATOM 1452 O O . SER A 1 183 ? 3.636 8.504 -12.799 1.00 62.03 183 SER A O 1
ATOM 1454 N N . ALA A 1 184 ? 2.162 10.044 -12.121 1.00 55.97 184 ALA A N 1
ATOM 1455 C CA . ALA A 1 184 ? 1.234 9.807 -13.211 1.00 55.97 184 ALA A CA 1
ATOM 1456 C C . ALA A 1 184 ? 1.785 10.267 -14.563 1.00 55.97 184 ALA A C 1
ATOM 1458 O O . ALA A 1 184 ? 1.548 9.608 -15.567 1.00 55.97 184 ALA A O 1
ATOM 1459 N N . ALA A 1 185 ? 2.576 11.341 -14.583 1.00 52.03 185 ALA A N 1
ATOM 1460 C CA . ALA A 1 185 ? 3.333 11.755 -15.756 1.00 52.03 185 ALA A CA 1
ATOM 1461 C C . ALA A 1 185 ? 4.380 10.699 -16.156 1.00 52.03 185 ALA A C 1
ATOM 1463 O O . ALA A 1 185 ? 4.612 10.477 -17.337 1.00 52.03 185 ALA A O 1
ATOM 1464 N N . ALA A 1 186 ? 5.004 10.009 -15.197 1.00 52.75 186 ALA A N 1
ATOM 1465 C CA . ALA A 1 186 ? 5.969 8.944 -15.488 1.00 52.75 186 ALA A CA 1
ATOM 1466 C C . ALA A 1 186 ? 5.295 7.591 -15.819 1.00 52.75 186 ALA A C 1
ATOM 1468 O O . ALA A 1 186 ? 5.771 6.822 -16.661 1.00 52.75 186 ALA A O 1
ATOM 1469 N N . VAL A 1 187 ? 4.174 7.294 -15.160 1.00 62.6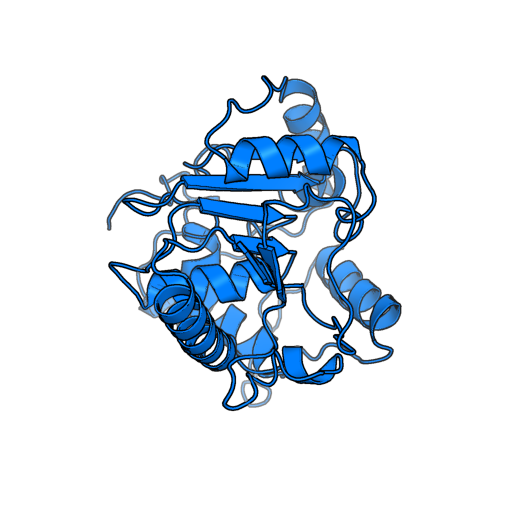6 187 VAL A N 1
ATOM 1470 C CA . VAL A 1 187 ? 3.466 6.011 -15.186 1.00 62.66 187 VAL A CA 1
ATOM 1471 C C . VAL A 1 187 ? 1.945 6.231 -15.125 1.00 62.66 187 VAL A C 1
ATOM 1473 O O . VAL A 1 187 ? 1.324 6.008 -14.084 1.00 62.66 187 VAL A O 1
ATOM 1476 N N . PRO A 1 188 ? 1.313 6.646 -16.230 1.00 62.34 188 PRO A N 1
ATOM 1477 C CA . PRO A 1 188 ? -0.125 6.836 -16.290 1.00 62.34 188 PRO A CA 1
ATOM 1478 C C . PRO A 1 188 ? -0.892 5.525 -16.031 1.00 62.34 188 PRO A C 1
ATOM 1480 O O . PRO A 1 188 ? -0.579 4.514 -16.678 1.00 62.34 188 PRO A O 1
ATOM 1483 N N . PRO A 1 189 ? -1.910 5.488 -15.144 1.00 61.72 189 PRO A N 1
ATOM 1484 C CA . PRO A 1 189 ? -2.973 4.499 -15.265 1.00 61.72 189 PRO A CA 1
ATOM 1485 C C . PRO A 1 189 ? -3.588 4.683 -16.649 1.00 61.72 189 PRO A C 1
ATOM 1487 O O . PRO A 1 189 ? -4.106 5.750 -16.963 1.00 61.72 189 PRO A O 1
ATOM 1490 N N . ALA A 1 190 ? -3.513 3.668 -17.505 1.00 57.38 190 ALA A N 1
ATOM 1491 C CA . ALA A 1 190 ? -4.340 3.696 -18.702 1.00 57.38 190 ALA A CA 1
ATOM 1492 C C . ALA A 1 190 ? -5.807 3.572 -18.260 1.00 57.38 190 ALA A C 1
ATOM 1494 O O . ALA A 1 190 ? -6.092 2.852 -17.301 1.00 57.38 190 ALA A O 1
ATOM 1495 N N . GLY A 1 191 ? -6.726 4.278 -18.923 1.00 55.78 191 GLY A N 1
ATOM 1496 C CA . GLY A 1 191 ? -8.126 4.402 -18.488 1.00 55.78 191 GLY A CA 1
ATOM 1497 C C . GLY A 1 191 ? -8.868 3.073 -18.270 1.00 55.78 191 GLY A C 1
ATOM 1498 O O . GLY A 1 191 ? -9.833 3.031 -17.520 1.00 55.78 191 GLY A O 1
ATOM 1499 N N . HIS A 1 192 ? -8.395 1.966 -18.854 1.00 55.69 192 HIS A N 1
ATOM 1500 C CA . HIS A 1 192 ? -8.924 0.602 -18.681 1.00 55.69 192 HIS A CA 1
ATOM 1501 C C . HIS A 1 192 ? -8.238 -0.236 -17.581 1.00 55.69 192 HIS A C 1
ATOM 1503 O O . HIS A 1 192 ? -8.588 -1.404 -17.391 1.00 55.69 192 HIS A O 1
ATOM 1509 N N . LEU A 1 193 ? -7.235 0.319 -16.893 1.00 57.38 193 LEU A N 1
ATOM 1510 C CA . LEU A 1 193 ? -6.445 -0.356 -15.851 1.00 57.38 193 LEU A CA 1
ATOM 1511 C C . LEU A 1 193 ? -6.903 -0.021 -14.426 1.00 57.38 193 LEU A C 1
ATOM 1513 O O . LEU A 1 193 ? -6.441 -0.668 -13.488 1.00 57.38 193 LEU A O 1
ATOM 1517 N N . SER A 1 194 ? -7.778 0.975 -14.251 1.00 71.00 194 SER A N 1
ATOM 1518 C CA . SER A 1 194 ? -8.321 1.357 -12.946 1.00 71.00 194 SER A CA 1
ATOM 1519 C C . SER A 1 194 ? -9.836 1.230 -12.930 1.00 71.00 194 SER A C 1
ATOM 1521 O O . SER A 1 194 ? -10.524 1.954 -13.639 1.00 71.00 194 SER A O 1
ATOM 1523 N N . ASN A 1 195 ? -10.345 0.367 -12.052 1.00 80.12 195 ASN A N 1
ATOM 1524 C CA . ASN A 1 195 ? -11.773 0.273 -11.729 1.00 80.12 195 ASN A CA 1
ATOM 1525 C C . ASN A 1 195 ? -12.034 0.697 -10.271 1.00 80.12 195 ASN A C 1
ATOM 1527 O O . ASN A 1 195 ? -13.034 0.313 -9.665 1.00 80.12 195 ASN A O 1
ATOM 1531 N N . VAL A 1 196 ? -11.105 1.465 -9.695 1.00 86.25 196 VAL A N 1
ATOM 1532 C CA . VAL A 1 196 ? -11.231 2.104 -8.383 1.00 86.25 196 VAL A CA 1
ATOM 1533 C C . VAL A 1 196 ? -11.181 3.625 -8.554 1.00 86.25 196 VAL A C 1
ATOM 1535 O O . VAL A 1 196 ? -10.519 4.102 -9.482 1.00 86.25 196 VAL A O 1
ATOM 1538 N N . PRO A 1 197 ? -11.848 4.406 -7.687 1.00 88.25 197 PRO A N 1
ATOM 1539 C CA . PRO A 1 197 ? -11.715 5.856 -7.692 1.00 88.25 197 PRO A CA 1
ATOM 1540 C C . PRO A 1 197 ? -10.256 6.310 -7.550 1.00 88.25 197 PRO A C 1
ATOM 1542 O O . PRO A 1 197 ? -9.509 5.788 -6.716 1.00 88.25 197 PRO A O 1
ATOM 1545 N N . VAL A 1 198 ? -9.875 7.304 -8.353 1.00 84.69 198 VAL A N 1
ATOM 1546 C CA . VAL A 1 198 ? -8.540 7.910 -8.363 1.00 84.69 198 VAL A CA 1
ATOM 1547 C C . VAL A 1 198 ? -8.645 9.378 -7.964 1.00 84.69 198 VAL A C 1
ATOM 1549 O O . VAL A 1 198 ? -9.494 10.102 -8.473 1.00 84.69 198 VAL A O 1
ATOM 1552 N N . VAL A 1 199 ? -7.763 9.804 -7.065 1.00 84.69 199 VAL A N 1
ATOM 1553 C CA . VAL A 1 199 ? -7.589 11.187 -6.624 1.00 84.69 199 VAL A CA 1
ATOM 1554 C C . VAL A 1 199 ? -6.183 11.632 -7.028 1.00 84.69 199 VAL A C 1
ATOM 1556 O O . VAL A 1 199 ? -5.182 11.158 -6.494 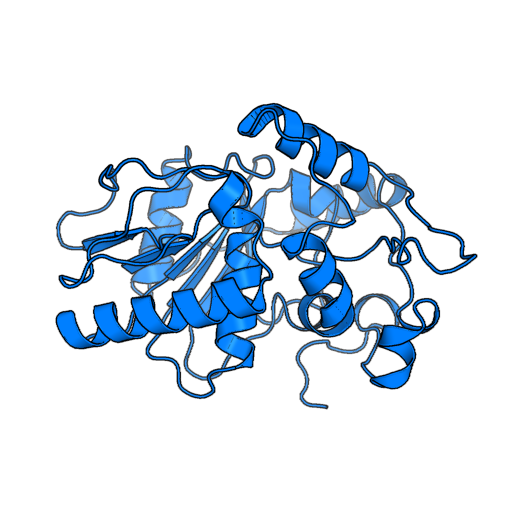1.00 84.69 199 VAL A O 1
ATOM 1559 N N . GLU A 1 200 ? -6.082 12.537 -7.990 1.00 80.56 200 GLU A N 1
ATOM 1560 C CA . GLU A 1 200 ? -4.844 13.213 -8.348 1.00 80.56 200 GLU A CA 1
ATOM 1561 C C . GLU A 1 200 ? -4.406 14.166 -7.230 1.00 80.56 200 GLU A C 1
ATOM 1563 O O . GLU A 1 200 ? -5.213 14.903 -6.652 1.00 80.56 200 GLU A O 1
ATOM 1568 N N . ILE A 1 201 ? -3.103 14.177 -6.952 1.00 77.25 201 ILE A N 1
ATOM 1569 C CA . ILE A 1 201 ? -2.477 15.113 -6.024 1.00 77.25 201 ILE A CA 1
ATOM 1570 C C . ILE A 1 201 ? -1.301 15.790 -6.715 1.00 77.25 201 ILE A C 1
ATOM 1572 O O . ILE A 1 201 ? -0.393 15.132 -7.214 1.00 77.25 201 ILE A O 1
ATOM 1576 N N . ARG A 1 202 ? -1.254 17.121 -6.665 1.00 75.12 202 ARG A N 1
ATOM 1577 C CA . ARG A 1 202 ? -0.148 17.915 -7.215 1.00 75.12 202 ARG A CA 1
ATOM 1578 C C . ARG A 1 202 ? 1.102 17.833 -6.339 1.00 75.12 202 ARG A C 1
ATOM 1580 O O . ARG A 1 202 ? 1.403 18.753 -5.587 1.00 75.12 202 ARG A O 1
ATOM 1587 N N . THR A 1 203 ? 1.810 16.713 -6.418 1.00 69.88 203 THR A N 1
ATOM 1588 C CA . THR A 1 203 ? 3.067 16.475 -5.701 1.00 69.88 203 THR A CA 1
ATOM 1589 C C . THR A 1 203 ? 3.948 15.458 -6.440 1.00 69.88 203 THR A C 1
ATOM 1591 O O . THR A 1 203 ? 3.613 15.007 -7.542 1.00 69.88 203 THR A O 1
ATOM 1594 N N . VAL A 1 204 ? 5.090 15.117 -5.843 1.00 67.50 204 VAL A N 1
ATOM 1595 C CA . VAL A 1 204 ? 6.019 14.081 -6.312 1.00 67.50 204 VAL A CA 1
ATOM 1596 C C . VAL A 1 204 ? 5.836 12.769 -5.546 1.00 67.50 204 VAL A C 1
ATOM 1598 O O . VAL A 1 204 ? 5.284 12.737 -4.446 1.00 67.50 204 VAL A O 1
ATOM 1601 N N . HIS A 1 205 ? 6.313 11.670 -6.134 1.00 66.88 205 HIS A N 1
ATOM 1602 C CA . HIS A 1 205 ? 6.344 10.364 -5.477 1.00 66.88 205 HIS A CA 1
ATOM 1603 C C . HIS A 1 205 ? 7.054 10.451 -4.118 1.00 66.88 205 HIS A C 1
ATOM 1605 O O . HIS A 1 205 ? 8.151 10.999 -4.036 1.00 66.88 205 HIS A O 1
ATOM 1611 N N . GLY A 1 206 ? 6.434 9.927 -3.059 1.00 58.88 206 GLY A N 1
ATOM 1612 C CA . GLY A 1 206 ? 7.009 9.915 -1.708 1.00 58.88 206 GLY A CA 1
ATOM 1613 C C . GLY A 1 206 ? 6.818 11.195 -0.880 1.00 58.88 206 GLY A C 1
ATOM 1614 O O . GLY A 1 206 ? 7.054 11.153 0.323 1.00 58.88 206 GLY A O 1
ATOM 1615 N N . ALA A 1 207 ? 6.334 12.300 -1.461 1.00 57.56 207 ALA A N 1
ATOM 1616 C CA . ALA A 1 207 ? 6.078 13.561 -0.743 1.00 57.56 207 ALA A CA 1
ATOM 1617 C C . ALA A 1 207 ? 4.623 13.708 -0.247 1.00 57.56 207 ALA A C 1
ATOM 1619 O O . ALA A 1 207 ? 4.178 14.789 0.129 1.00 57.56 207 ALA A O 1
ATOM 1620 N N . LEU A 1 208 ? 3.849 12.619 -0.253 1.00 57.72 208 LEU A N 1
ATOM 1621 C CA . LEU A 1 208 ? 2.416 12.659 0.042 1.00 57.72 208 LEU A CA 1
ATOM 1622 C C . LEU A 1 208 ? 2.080 12.889 1.517 1.00 57.72 208 LEU A C 1
ATOM 1624 O O . LEU A 1 208 ? 0.977 13.317 1.828 1.00 57.72 208 LEU A O 1
ATOM 1628 N N . THR A 1 209 ? 2.998 12.640 2.441 1.00 56.75 209 THR A N 1
ATOM 1629 C CA . THR A 1 209 ? 2.696 12.662 3.879 1.00 56.75 209 THR A CA 1
ATOM 1630 C C . THR A 1 209 ? 2.559 14.066 4.486 1.00 56.75 209 THR A C 1
ATOM 1632 O O . THR A 1 209 ? 2.065 14.173 5.607 1.00 56.75 209 THR A O 1
ATOM 1635 N N . ASP A 1 210 ? 2.933 15.131 3.764 1.00 55.06 210 ASP A N 1
ATOM 1636 C CA . ASP A 1 210 ? 3.099 16.489 4.324 1.00 55.06 210 ASP A CA 1
ATOM 1637 C C . ASP A 1 210 ? 2.011 17.506 3.908 1.00 55.06 210 ASP A C 1
ATOM 1639 O O . ASP A 1 210 ? 2.135 18.713 4.112 1.00 55.06 210 ASP A O 1
ATOM 1643 N N . HIS A 1 211 ? 0.902 17.041 3.322 1.00 61.50 211 HIS A N 1
ATOM 1644 C CA . HIS A 1 211 ? -0.156 17.916 2.804 1.00 61.50 211 HIS A CA 1
ATOM 1645 C C . HIS A 1 211 ? -1.436 17.852 3.655 1.00 61.50 211 HIS A C 1
ATOM 1647 O O . HIS A 1 211 ? -2.165 16.862 3.630 1.00 61.50 211 HIS A O 1
ATOM 1653 N N . GLY A 1 212 ? -1.767 18.938 4.367 1.00 61.50 212 GLY A N 1
ATOM 1654 C CA . GLY A 1 212 ? -2.979 19.027 5.203 1.00 61.50 212 GLY A CA 1
ATOM 1655 C C . GLY A 1 212 ? -4.284 18.724 4.448 1.00 61.50 212 GLY A C 1
ATOM 1656 O O . GLY A 1 212 ? -5.085 17.926 4.918 1.00 61.50 212 GLY A O 1
ATOM 1657 N N . ALA A 1 213 ? -4.441 19.248 3.227 1.00 63.03 213 ALA A N 1
ATOM 1658 C CA . ALA A 1 213 ? -5.610 18.984 2.376 1.00 63.03 213 ALA A CA 1
ATOM 1659 C C . ALA A 1 213 ? -5.732 17.511 1.930 1.00 63.03 213 ALA A C 1
ATOM 1661 O O . ALA A 1 213 ? -6.833 17.009 1.691 1.00 63.03 213 ALA A O 1
ATOM 1662 N N . LEU A 1 214 ? -4.607 16.788 1.844 1.00 79.44 214 LEU A N 1
ATOM 1663 C CA . LEU A 1 214 ? -4.641 15.353 1.584 1.00 79.44 214 LEU A CA 1
ATOM 1664 C C . LEU A 1 214 ? -5.211 14.604 2.790 1.00 79.44 214 LEU A C 1
ATOM 1666 O O . LEU A 1 214 ? -5.991 13.670 2.619 1.00 79.44 214 LEU A O 1
ATOM 1670 N N . ARG A 1 215 ? -4.865 15.032 4.006 1.00 83.94 215 ARG A N 1
ATOM 1671 C CA . ARG A 1 215 ? -5.318 14.379 5.234 1.00 83.94 215 ARG A CA 1
ATOM 1672 C C . ARG A 1 215 ? -6.839 14.363 5.353 1.00 83.94 215 ARG A C 1
ATOM 1674 O O . ARG A 1 215 ? -7.391 13.315 5.670 1.00 83.94 215 ARG A O 1
ATOM 1681 N N . ASP A 1 216 ? -7.504 15.467 5.028 1.00 84.38 216 ASP A N 1
ATOM 1682 C CA . ASP A 1 216 ? -8.969 15.554 5.066 1.00 84.38 216 ASP A CA 1
ATOM 1683 C C . ASP A 1 216 ? -9.625 14.627 4.036 1.00 84.38 216 ASP A C 1
ATOM 1685 O O . ASP A 1 216 ? -10.631 13.977 4.319 1.00 84.38 216 ASP A O 1
ATOM 1689 N N . THR A 1 217 ? -9.015 14.486 2.858 1.00 87.38 217 THR A N 1
ATOM 1690 C CA . THR A 1 217 ? -9.518 13.583 1.811 1.00 87.38 217 THR A CA 1
ATOM 1691 C C . THR A 1 217 ? -9.282 12.111 2.166 1.00 87.38 217 THR A C 1
ATOM 1693 O O . THR A 1 217 ? -10.147 11.261 1.936 1.00 87.38 217 THR A O 1
ATOM 1696 N N . ILE A 1 218 ? -8.131 11.793 2.769 1.00 89.81 218 ILE A N 1
ATOM 1697 C CA . ILE A 1 218 ? -7.848 10.467 3.338 1.00 89.81 218 ILE A CA 1
ATOM 1698 C C . ILE A 1 218 ? -8.871 10.155 4.432 1.00 89.81 218 ILE A C 1
ATOM 1700 O O . ILE A 1 218 ? -9.460 9.077 4.427 1.00 89.81 218 ILE A O 1
ATOM 1704 N N . LEU A 1 219 ? -9.123 11.104 5.335 1.00 88.81 219 LEU A N 1
ATOM 1705 C CA . LEU A 1 219 ? -10.108 10.977 6.405 1.00 88.81 219 LEU A CA 1
ATOM 1706 C C . LEU A 1 219 ? -11.507 10.706 5.863 1.00 88.81 219 LEU A C 1
ATOM 1708 O O . LEU A 1 219 ? -12.126 9.732 6.281 1.00 88.81 219 LEU A O 1
ATOM 1712 N N . ALA A 1 220 ? -11.972 11.513 4.908 1.00 89.56 220 ALA A N 1
ATOM 1713 C CA . ALA A 1 220 ? -13.257 11.306 4.250 1.00 89.56 220 ALA A CA 1
ATOM 1714 C C . ALA A 1 220 ? -13.334 9.921 3.597 1.00 89.56 220 ALA A C 1
ATOM 1716 O O . ALA A 1 220 ? -14.349 9.242 3.695 1.00 89.56 220 ALA A O 1
ATOM 1717 N N . THR A 1 221 ? -12.245 9.457 2.982 1.00 91.69 221 THR A N 1
ATOM 1718 C CA . THR A 1 221 ? -12.199 8.114 2.396 1.00 91.69 221 THR A CA 1
ATOM 1719 C C . THR A 1 221 ? -12.358 7.028 3.457 1.00 91.69 221 THR A C 1
ATOM 1721 O O . THR A 1 221 ? -13.188 6.137 3.286 1.00 91.69 221 THR A O 1
ATOM 1724 N N . LEU A 1 222 ? -11.597 7.121 4.551 1.00 91.56 222 LEU A N 1
ATOM 1725 C CA . LEU A 1 222 ? -11.604 6.152 5.652 1.00 91.56 222 LEU A CA 1
ATOM 1726 C C . LEU A 1 222 ? -12.935 6.100 6.410 1.00 91.56 222 LEU A C 1
ATOM 1728 O O . LEU A 1 222 ? -13.235 5.083 7.024 1.00 91.56 222 LEU A O 1
ATOM 1732 N N . THR A 1 223 ? -13.727 7.172 6.386 1.00 90.25 223 THR A N 1
ATOM 1733 C CA . THR A 1 223 ? -15.037 7.247 7.061 1.00 90.25 223 THR A CA 1
ATOM 1734 C C . THR A 1 223 ? -16.218 7.011 6.129 1.00 90.25 223 THR A C 1
ATOM 1736 O O . THR A 1 223 ? -17.366 7.159 6.541 1.00 90.25 223 THR A O 1
ATOM 1739 N N . GLY A 1 224 ? -15.965 6.665 4.867 1.00 89.12 224 GLY A N 1
ATOM 1740 C CA . GLY A 1 224 ? -17.022 6.449 3.886 1.00 89.12 224 GLY A CA 1
ATOM 1741 C C . GLY A 1 224 ? -17.612 7.731 3.281 1.00 89.12 224 GLY A C 1
ATOM 1742 O O . GLY A 1 224 ? -18.539 7.644 2.476 1.00 89.12 224 GLY A O 1
ATOM 1743 N N . GLY A 1 225 ? -17.062 8.902 3.600 1.00 89.50 225 GLY A N 1
ATOM 1744 C CA . GLY A 1 225 ? -17.459 10.195 3.047 1.00 89.50 225 GLY A CA 1
ATOM 1745 C C . GLY A 1 225 ? -17.266 10.318 1.527 1.00 89.50 225 GLY A C 1
ATOM 1746 O O . GLY A 1 225 ? -16.654 9.456 0.887 1.00 89.50 225 GLY A O 1
ATOM 1747 N N . PRO A 1 226 ? -17.808 11.379 0.909 1.00 87.19 226 PRO A N 1
ATOM 1748 C CA . PRO A 1 226 ? -17.678 11.604 -0.525 1.00 87.19 226 PRO A CA 1
ATOM 1749 C C . PRO A 1 226 ? -16.227 11.908 -0.915 1.00 87.19 226 PRO A C 1
ATOM 1751 O O . PRO A 1 226 ? -15.466 12.499 -0.148 1.00 87.19 226 PRO A O 1
ATOM 1754 N N . LEU A 1 227 ? -15.855 11.511 -2.131 1.00 85.31 227 LEU A N 1
ATOM 1755 C CA . LEU A 1 227 ? -14.592 11.920 -2.739 1.00 85.31 227 LEU A CA 1
ATOM 1756 C C . LEU A 1 227 ? -14.764 13.278 -3.430 1.00 85.31 227 LEU A C 1
ATOM 1758 O O . LEU A 1 227 ? -15.857 13.567 -3.924 1.00 85.31 227 LEU A O 1
ATOM 1762 N N . PRO A 1 228 ? -13.711 14.111 -3.486 1.00 80.19 228 PRO A N 1
ATOM 1763 C CA . PRO A 1 228 ? -13.764 15.361 -4.226 1.00 80.19 228 PRO A CA 1
ATOM 1764 C C . PRO A 1 228 ? -13.999 15.081 -5.712 1.00 80.19 228 PRO A C 1
ATOM 1766 O O . PRO A 1 228 ? -13.365 14.200 -6.293 1.00 80.19 228 PRO A O 1
ATOM 1769 N N . THR A 1 229 ? -14.879 15.862 -6.338 1.00 73.88 229 THR A N 1
ATOM 1770 C CA . THR A 1 229 ? -14.992 15.888 -7.797 1.00 73.88 229 THR A CA 1
ATOM 1771 C C . THR A 1 229 ? -13.685 16.425 -8.362 1.00 73.88 229 THR A C 1
ATOM 1773 O O . THR A 1 229 ? -13.262 17.525 -8.001 1.00 73.88 229 THR A O 1
ATOM 1776 N N . GLN A 1 230 ? -13.034 15.653 -9.227 1.00 69.25 230 GLN A N 1
ATOM 1777 C CA . GLN A 1 230 ? -11.784 16.057 -9.854 1.00 69.25 230 GLN A CA 1
ATOM 1778 C C . GLN A 1 230 ? -11.963 16.273 -11.349 1.00 69.25 230 GLN A C 1
ATOM 1780 O O . GLN A 1 230 ? -12.576 15.460 -12.035 1.00 69.25 230 GLN A O 1
ATOM 1785 N N . ASP A 1 231 ? -11.390 17.371 -11.833 1.00 67.75 231 ASP A N 1
ATOM 1786 C CA . ASP A 1 231 ? -11.156 17.579 -13.252 1.00 67.75 231 ASP A CA 1
ATOM 1787 C C . ASP A 1 231 ? -9.832 16.903 -13.626 1.00 67.75 231 ASP A C 1
ATOM 1789 O O . ASP A 1 231 ? -8.753 17.383 -13.278 1.00 67.75 231 ASP A O 1
ATOM 1793 N N . LEU A 1 232 ? -9.926 15.760 -14.305 1.00 69.19 232 LEU A N 1
ATOM 1794 C CA . LEU A 1 232 ? -8.770 14.994 -14.770 1.00 69.19 232 LEU A CA 1
ATOM 1795 C C . LEU A 1 232 ? -8.248 15.492 -16.131 1.00 69.19 232 LEU A C 1
ATOM 1797 O O . LEU A 1 232 ? -7.314 14.916 -16.679 1.00 69.19 232 LEU A O 1
ATOM 1801 N N . THR A 1 233 ? -8.781 16.582 -16.690 1.00 68.31 233 THR A N 1
ATOM 1802 C CA . THR A 1 233 ? -8.323 17.092 -17.995 1.00 68.31 233 THR A CA 1
ATOM 1803 C C . THR A 1 233 ? -6.851 17.511 -17.945 1.00 68.31 233 THR A C 1
ATOM 1805 O O . THR A 1 233 ? -6.065 17.187 -18.837 1.00 68.31 233 THR A O 1
ATOM 1808 N N . SER A 1 234 ? -6.427 18.183 -16.866 1.00 65.62 234 SER A N 1
ATOM 1809 C CA . SER A 1 234 ? -5.012 18.535 -16.672 1.00 65.62 234 SER A CA 1
ATOM 1810 C C . SER A 1 234 ? -4.123 17.304 -16.524 1.00 65.62 234 SER A C 1
ATOM 1812 O O . SER A 1 234 ? -2.983 17.306 -16.986 1.00 65.62 234 SER A O 1
ATOM 1814 N N . TYR A 1 235 ? -4.654 16.251 -15.905 1.00 67.44 235 TYR A N 1
ATOM 1815 C CA . TYR A 1 235 ? -3.970 14.982 -15.725 1.00 67.44 235 TYR A CA 1
ATOM 1816 C C . TYR A 1 235 ? -3.673 14.321 -17.071 1.00 67.44 235 TYR A C 1
ATOM 1818 O O . TYR A 1 235 ? -2.521 14.000 -17.357 1.00 67.44 235 TYR A O 1
ATOM 1826 N N . GLU A 1 236 ? -4.681 14.187 -17.931 1.00 69.25 236 GLU A N 1
ATOM 1827 C CA . GLU A 1 236 ? -4.544 13.603 -19.271 1.00 69.25 236 GLU A CA 1
ATOM 1828 C C . GLU A 1 236 ? -3.556 14.389 -20.147 1.00 69.25 236 GLU A C 1
ATOM 1830 O O . GLU A 1 236 ? -2.717 13.794 -20.829 1.00 69.25 236 GLU A O 1
ATOM 1835 N N . LEU A 1 237 ? -3.581 15.724 -20.070 1.00 68.88 237 LEU A N 1
ATOM 1836 C CA . LEU A 1 237 ? -2.634 16.590 -20.782 1.00 68.88 237 LEU A CA 1
ATOM 1837 C C . LEU A 1 237 ? -1.188 16.373 -20.321 1.00 68.88 237 LEU A C 1
ATOM 1839 O O . LEU A 1 237 ? -0.287 16.208 -21.149 1.00 68.88 237 LEU A O 1
ATOM 1843 N N . VAL A 1 238 ? -0.957 16.345 -19.005 1.00 68.88 238 VAL A N 1
ATOM 1844 C CA . VAL A 1 238 ? 0.374 16.090 -18.433 1.00 68.88 238 VAL A CA 1
ATOM 1845 C C . VAL A 1 238 ? 0.866 14.693 -18.814 1.00 68.88 238 VAL A C 1
ATOM 1847 O O . VAL A 1 238 ? 2.034 14.531 -19.175 1.00 68.88 238 VAL A O 1
ATOM 1850 N N . GLN A 1 239 ? -0.011 13.687 -18.793 1.00 68.12 239 GLN A N 1
ATOM 1851 C CA . GLN A 1 239 ? 0.329 12.332 -19.224 1.00 68.12 239 GLN A CA 1
ATOM 1852 C C . GLN A 1 239 ? 0.723 12.269 -20.700 1.00 68.12 239 GLN A C 1
ATOM 1854 O O . GLN A 1 239 ? 1.737 11.649 -21.029 1.00 68.12 239 GLN A O 1
ATOM 1859 N N . GLY A 1 240 ? -0.043 12.922 -21.577 1.00 63.00 240 GLY A N 1
ATOM 1860 C CA . GLY A 1 240 ? 0.257 12.994 -23.006 1.00 63.00 240 GLY A CA 1
ATOM 1861 C C . GLY A 1 240 ? 1.613 13.648 -23.276 1.00 63.00 240 GLY A C 1
ATOM 1862 O O . GLY A 1 240 ? 2.421 13.104 -24.027 1.00 63.00 240 GLY A O 1
ATOM 1863 N N . ALA A 1 241 ? 1.908 14.762 -22.598 1.00 65.69 241 ALA A N 1
ATOM 1864 C CA . ALA A 1 241 ? 3.193 15.453 -22.720 1.00 65.69 241 ALA A CA 1
ATOM 1865 C C . ALA A 1 241 ? 4.372 14.614 -22.195 1.00 65.69 241 ALA A C 1
ATOM 1867 O O . ALA A 1 241 ? 5.468 14.637 -22.759 1.00 65.69 241 ALA A O 1
ATOM 1868 N N . ALA A 1 242 ? 4.155 13.852 -21.123 1.00 63.84 242 ALA A N 1
ATOM 1869 C CA . ALA A 1 242 ? 5.199 13.049 -20.506 1.00 63.84 242 ALA A CA 1
ATOM 1870 C C . ALA A 1 242 ? 5.425 11.695 -21.197 1.00 63.84 242 ALA A C 1
ATOM 1872 O O . ALA A 1 242 ? 6.496 11.115 -21.020 1.00 63.84 242 ALA A O 1
ATOM 1873 N N . ALA A 1 243 ? 4.481 11.210 -22.015 1.00 64.94 243 ALA A N 1
ATOM 1874 C CA . ALA A 1 243 ? 4.535 9.901 -22.673 1.00 64.94 243 ALA A CA 1
ATOM 1875 C C . ALA A 1 243 ? 5.846 9.647 -23.440 1.00 64.94 243 ALA A C 1
ATOM 1877 O O . ALA A 1 243 ? 6.392 8.547 -23.365 1.00 64.94 243 ALA A O 1
ATOM 1878 N N . GLY A 1 244 ? 6.395 10.672 -24.104 1.00 61.22 244 GLY A N 1
ATOM 1879 C CA . GLY A 1 244 ? 7.663 10.577 -24.841 1.00 61.22 244 GLY A CA 1
ATOM 1880 C C . GLY A 1 244 ? 8.905 10.341 -23.969 1.00 61.22 244 GLY A C 1
ATOM 1881 O O . GLY A 1 244 ? 9.937 9.914 -24.478 1.00 61.22 244 GLY A O 1
ATOM 1882 N N . TRP A 1 245 ? 8.810 10.579 -22.658 1.00 56.53 245 TRP A N 1
ATOM 1883 C CA . TRP A 1 245 ? 9.904 10.421 -21.691 1.00 56.53 245 TRP A CA 1
ATOM 1884 C C . TRP A 1 245 ? 9.771 9.162 -20.823 1.00 56.53 245 TRP A C 1
ATOM 1886 O O . TRP A 1 245 ? 10.625 8.903 -19.966 1.00 56.53 245 TRP A O 1
ATOM 1896 N N . GLN A 1 246 ? 8.713 8.372 -21.024 1.00 64.56 246 GLN A N 1
ATOM 1897 C CA . GLN A 1 246 ? 8.450 7.160 -20.254 1.00 64.56 246 GLN A CA 1
ATOM 1898 C C . GLN A 1 246 ? 9.149 5.939 -20.859 1.00 64.56 246 GLN A C 1
ATOM 1900 O O . GLN A 1 246 ? 9.252 5.795 -22.075 1.00 64.56 246 GLN A O 1
ATOM 1905 N N . ALA A 1 247 ? 9.556 4.999 -20.004 1.00 65.00 247 ALA A N 1
ATOM 1906 C CA . ALA A 1 247 ? 9.971 3.667 -20.439 1.00 65.00 247 ALA A CA 1
ATOM 1907 C C . ALA A 1 247 ? 8.809 2.986 -21.183 1.00 65.00 247 ALA A C 1
ATOM 1909 O O . ALA A 1 247 ? 7.731 2.935 -20.619 1.00 65.00 247 ALA A O 1
ATOM 1910 N N . PRO A 1 248 ? 8.910 2.430 -22.394 1.00 67.31 248 PRO A N 1
ATOM 1911 C CA . PRO A 1 248 ? 7.784 1.675 -22.950 1.00 67.31 248 PRO A CA 1
ATOM 1912 C C . PRO A 1 248 ? 7.403 0.503 -22.026 1.00 67.31 248 PRO A C 1
ATOM 1914 O O . PRO A 1 248 ? 8.233 -0.022 -21.286 1.00 67.31 248 PRO A O 1
ATOM 1917 N N . SER A 1 249 ? 6.128 0.105 -22.019 1.00 73.69 249 SER A N 1
ATOM 1918 C CA . SER A 1 249 ? 5.716 -1.117 -21.317 1.00 73.69 249 SER A CA 1
ATOM 1919 C C . SER A 1 249 ? 6.468 -2.320 -21.893 1.00 73.69 249 SER A C 1
ATOM 1921 O O . SER A 1 249 ? 6.529 -2.449 -23.111 1.00 73.69 249 SER A O 1
ATOM 1923 N N . LEU A 1 250 ? 6.998 -3.207 -21.044 1.00 76.56 250 LEU A N 1
ATOM 1924 C CA . LEU A 1 250 ? 7.627 -4.461 -21.466 1.00 76.56 250 LEU A CA 1
ATOM 1925 C C . LEU A 1 250 ? 6.544 -5.526 -21.715 1.00 76.56 250 LEU A C 1
ATOM 1927 O O . LEU A 1 250 ? 5.879 -5.916 -20.751 1.00 76.56 250 LEU A O 1
ATOM 1931 N N . PRO A 1 251 ? 6.356 -6.016 -22.957 1.00 83.12 251 PRO A N 1
ATOM 1932 C CA . PRO A 1 251 ? 5.405 -7.088 -23.231 1.00 83.12 251 PRO A CA 1
ATOM 1933 C C . PRO A 1 251 ? 5.635 -8.322 -22.363 1.00 83.12 251 PRO A C 1
ATOM 1935 O O . PRO A 1 251 ? 6.760 -8.824 -22.276 1.00 83.12 251 PRO A O 1
ATOM 1938 N N . LEU A 1 252 ? 4.561 -8.868 -21.783 1.00 81.44 252 LEU A N 1
ATOM 1939 C CA . LEU A 1 252 ? 4.636 -10.058 -20.932 1.00 81.44 252 LEU A CA 1
ATOM 1940 C C . LEU A 1 252 ? 5.243 -11.254 -21.676 1.00 81.44 252 LEU A C 1
ATOM 1942 O O . LEU A 1 252 ? 5.955 -12.064 -21.089 1.00 81.44 252 LEU A O 1
ATOM 1946 N N . ALA A 1 253 ? 5.019 -11.323 -22.990 1.00 82.00 253 ALA A N 1
ATOM 1947 C CA . ALA A 1 253 ? 5.545 -12.365 -23.862 1.00 82.00 253 ALA A CA 1
ATOM 1948 C C . ALA A 1 253 ? 7.080 -12.371 -23.992 1.00 82.00 253 ALA A C 1
ATOM 1950 O O . ALA A 1 253 ? 7.614 -13.380 -24.465 1.00 82.00 253 ALA A O 1
ATOM 1951 N N . TY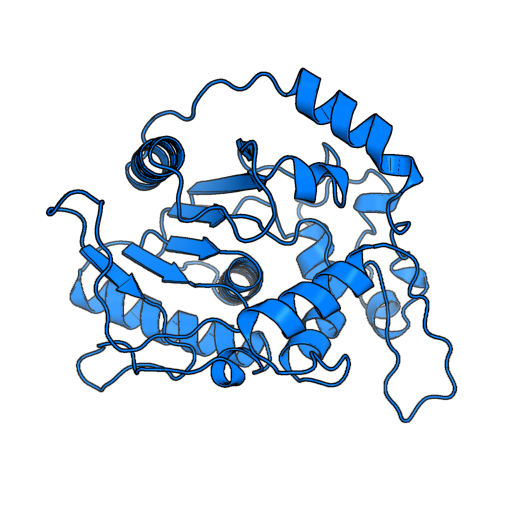R A 1 254 ? 7.779 -11.294 -23.614 1.00 80.94 254 TYR A N 1
ATOM 1952 C CA . TYR A 1 254 ? 9.246 -11.223 -23.653 1.00 80.94 254 TYR A CA 1
ATOM 1953 C C . TYR A 1 254 ? 9.923 -11.707 -22.375 1.00 80.94 254 TYR A C 1
ATOM 1955 O O . TYR A 1 254 ? 11.127 -11.948 -22.397 1.00 80.94 254 TYR A O 1
ATOM 1963 N N . VAL A 1 255 ? 9.178 -11.899 -21.284 1.00 79.12 255 VAL A N 1
ATOM 1964 C CA . VAL A 1 255 ? 9.734 -12.460 -20.052 1.00 79.12 255 VAL A CA 1
ATOM 1965 C C . VAL A 1 255 ? 9.348 -13.935 -19.951 1.00 79.12 255 VAL A C 1
ATOM 1967 O O . VAL A 1 255 ? 8.162 -14.247 -19.808 1.00 79.12 255 VAL A O 1
ATOM 1970 N N . PRO A 1 256 ? 10.324 -14.865 -20.021 1.00 78.75 256 PRO A N 1
ATOM 1971 C CA . PRO A 1 256 ? 10.044 -16.298 -20.094 1.00 78.75 256 PRO A CA 1
ATOM 1972 C C . PRO A 1 256 ? 9.147 -16.810 -18.963 1.00 78.75 256 PRO A C 1
ATOM 1974 O O . PRO A 1 256 ? 8.232 -17.590 -19.211 1.00 78.75 256 PRO A O 1
ATOM 1977 N N . THR A 1 257 ? 9.360 -16.322 -17.738 1.00 79.19 257 THR A N 1
ATOM 1978 C CA . THR A 1 257 ? 8.602 -16.728 -16.544 1.00 79.19 257 THR A CA 1
ATOM 1979 C C . THR A 1 257 ? 7.166 -16.201 -16.509 1.00 79.19 257 THR A C 1
ATOM 1981 O O . THR A 1 257 ? 6.356 -16.713 -15.744 1.00 79.19 257 THR A O 1
ATOM 1984 N N . TRP A 1 258 ? 6.820 -15.191 -17.313 1.00 82.25 258 TRP A N 1
ATOM 1985 C CA . TRP A 1 258 ? 5.451 -14.665 -17.394 1.00 82.25 258 TRP A CA 1
ATOM 1986 C C . TRP A 1 258 ? 4.668 -15.265 -18.554 1.00 82.25 258 TRP A C 1
ATOM 1988 O O . TRP A 1 258 ? 3.451 -15.422 -18.449 1.00 82.25 258 TRP A O 1
ATOM 1998 N N . ARG A 1 259 ? 5.355 -15.639 -19.642 1.00 74.69 259 ARG A N 1
ATOM 1999 C CA . ARG A 1 259 ? 4.738 -16.247 -20.829 1.00 74.69 259 ARG A CA 1
ATOM 2000 C C . ARG A 1 259 ? 3.944 -17.515 -20.489 1.00 74.69 259 ARG A C 1
ATOM 2002 O O . ARG A 1 259 ? 2.903 -17.750 -21.094 1.00 74.69 259 ARG A O 1
ATOM 2009 N N . SER A 1 260 ? 4.393 -18.303 -19.512 1.00 65.00 260 SER A N 1
ATOM 2010 C CA . SER A 1 260 ? 3.700 -19.523 -19.072 1.00 65.00 260 SER A CA 1
ATOM 2011 C C . SER A 1 260 ? 2.339 -19.270 -18.416 1.00 65.00 260 SER A C 1
ATOM 2013 O O . SER A 1 260 ? 1.518 -20.179 -18.373 1.00 65.00 260 SER A O 1
ATOM 2015 N N . ASN A 1 261 ? 2.077 -18.056 -17.922 1.00 64.56 261 ASN A N 1
ATOM 2016 C CA . ASN A 1 261 ? 0.927 -17.779 -17.055 1.00 64.56 261 ASN A CA 1
ATOM 2017 C C . ASN A 1 261 ? -0.334 -17.328 -17.814 1.00 64.56 261 ASN A C 1
ATOM 2019 O O . ASN A 1 261 ? -1.312 -16.972 -17.160 1.00 64.56 261 ASN A O 1
ATOM 2023 N N . GLN A 1 262 ? -0.301 -17.282 -19.158 1.00 65.19 262 GLN A N 1
ATOM 2024 C CA . GLN A 1 262 ? -1.406 -16.873 -20.056 1.00 65.19 262 GLN A CA 1
ATOM 2025 C C . GLN A 1 262 ? -2.163 -15.597 -19.627 1.00 65.19 262 GLN A C 1
ATOM 2027 O O . GLN A 1 262 ? -3.311 -15.379 -19.998 1.00 65.19 262 GLN A O 1
ATOM 2032 N N . SER A 1 263 ? -1.532 -14.736 -18.827 1.00 72.00 263 SER A N 1
ATOM 2033 C CA . SER A 1 263 ? -2.179 -13.543 -18.292 1.00 72.00 263 SER A CA 1
ATOM 2034 C C . SER A 1 263 ? -2.341 -12.504 -19.404 1.00 72.00 263 SER A C 1
ATOM 2036 O O . SER A 1 263 ? -1.389 -12.299 -20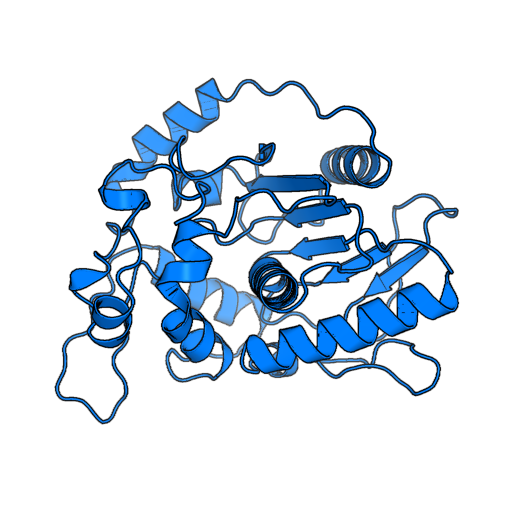.164 1.00 72.00 263 SER A O 1
ATOM 2038 N N . PRO A 1 264 ? -3.494 -11.818 -19.500 1.00 73.56 264 PRO A N 1
ATOM 2039 C CA . PRO A 1 264 ? -3.673 -10.760 -20.486 1.00 73.56 264 PRO A CA 1
ATOM 2040 C C . PRO A 1 264 ? -2.637 -9.655 -20.259 1.00 73.56 264 PRO A C 1
ATOM 2042 O O . PRO A 1 264 ? -2.365 -9.279 -19.119 1.00 73.56 264 PRO A O 1
ATOM 2045 N N . ASP A 1 265 ? -2.056 -9.109 -21.326 1.00 76.69 265 ASP A N 1
ATOM 2046 C CA . ASP A 1 265 ? -1.177 -7.938 -21.230 1.00 76.69 265 ASP A CA 1
ATOM 2047 C C . ASP A 1 265 ? -2.020 -6.664 -21.325 1.00 76.69 265 ASP A C 1
ATOM 2049 O O . ASP A 1 265 ? -1.959 -5.924 -22.306 1.00 76.69 265 ASP A O 1
ATOM 2053 N N . ALA A 1 266 ? -2.849 -6.430 -20.303 1.00 74.31 266 ALA A N 1
ATOM 2054 C CA . ALA A 1 266 ? -3.853 -5.372 -20.323 1.00 74.31 266 ALA A CA 1
ATOM 2055 C C . ALA A 1 266 ? -3.299 -3.987 -20.708 1.00 74.31 266 ALA A C 1
ATOM 2057 O O . ALA A 1 266 ? -3.953 -3.293 -21.490 1.00 74.31 266 ALA A O 1
ATOM 2058 N N . PRO A 1 267 ? -2.095 -3.564 -20.267 1.00 71.12 267 PRO A N 1
ATOM 2059 C CA . PRO A 1 267 ? -1.557 -2.269 -20.679 1.00 71.12 267 PRO A CA 1
ATOM 2060 C C . PRO A 1 267 ? -1.134 -2.179 -22.154 1.00 71.12 267 PRO A C 1
ATOM 2062 O O . PRO A 1 267 ? -0.901 -1.065 -22.614 1.00 71.12 267 PRO A O 1
ATOM 2065 N N . LEU A 1 268 ? -0.992 -3.297 -22.877 1.00 74.62 268 LEU A N 1
ATOM 2066 C CA . LEU A 1 268 ? -0.668 -3.314 -24.312 1.00 74.62 268 LEU A CA 1
ATOM 2067 C C . LEU A 1 268 ? -1.855 -3.691 -25.202 1.00 74.62 268 LEU A C 1
ATOM 2069 O O . LEU A 1 268 ? -1.918 -3.241 -26.342 1.00 74.62 268 LEU A O 1
ATOM 2073 N N . THR A 1 269 ? -2.784 -4.511 -24.713 1.00 70.44 269 THR A N 1
ATOM 2074 C CA . THR A 1 269 ? -3.892 -5.054 -25.517 1.00 70.44 269 THR A CA 1
ATOM 2075 C C . THR A 1 269 ? -5.202 -4.283 -25.368 1.00 70.44 269 THR A C 1
ATOM 2077 O O . THR A 1 269 ? -6.194 -4.675 -25.974 1.00 70.44 269 THR A O 1
ATOM 2080 N N . ASN A 1 270 ? -5.242 -3.212 -24.561 1.00 62.97 270 ASN A N 1
ATOM 2081 C CA . ASN A 1 270 ? -6.466 -2.467 -24.211 1.00 62.97 270 ASN A CA 1
ATOM 2082 C C . ASN A 1 270 ? -7.605 -3.347 -23.653 1.00 62.97 270 ASN A C 1
ATOM 2084 O O . ASN A 1 270 ? -8.767 -2.947 -23.630 1.00 62.97 270 ASN A O 1
ATOM 2088 N N . THR A 1 271 ? -7.287 -4.551 -23.173 1.00 66.00 271 THR A N 1
ATOM 2089 C CA . THR A 1 271 ? -8.240 -5.423 -22.479 1.00 66.00 271 THR A CA 1
ATOM 2090 C C . THR A 1 271 ? -8.442 -4.910 -21.059 1.00 66.00 271 THR A C 1
ATOM 2092 O O . THR A 1 271 ? -7.469 -4.535 -20.404 1.00 66.00 271 THR A O 1
ATOM 2095 N N . ARG A 1 272 ? -9.677 -4.920 -20.546 1.00 66.81 272 ARG A N 1
ATOM 2096 C CA . ARG A 1 272 ? -9.965 -4.513 -19.162 1.00 66.81 272 ARG A CA 1
ATOM 2097 C C . ARG A 1 272 ? -9.207 -5.408 -18.185 1.00 66.81 272 ARG A C 1
ATOM 2099 O O . ARG A 1 272 ? -9.428 -6.613 -18.130 1.00 66.81 272 ARG A O 1
ATOM 2106 N N . ALA A 1 273 ? -8.308 -4.817 -17.403 1.00 66.81 273 ALA A N 1
ATOM 2107 C CA . ALA A 1 273 ? -7.416 -5.581 -16.527 1.00 66.81 273 ALA A CA 1
ATOM 2108 C C . ALA A 1 273 ? -8.133 -6.212 -15.321 1.00 66.81 273 ALA A C 1
ATOM 2110 O O . ALA A 1 273 ? -7.627 -7.152 -14.703 1.00 66.81 273 ALA A O 1
ATOM 2111 N N . CYS A 1 274 ? -9.311 -5.680 -14.990 1.00 75.06 274 CYS A N 1
ATOM 2112 C CA . CYS A 1 274 ? -10.072 -6.041 -13.803 1.00 75.06 274 CYS A CA 1
ATOM 2113 C C . CYS A 1 274 ? -11.195 -7.042 -14.050 1.00 75.06 274 CYS A C 1
ATOM 2115 O O . CYS A 1 274 ? -11.778 -7.515 -13.073 1.00 75.06 274 CYS A O 1
ATOM 2117 N N . ASP A 1 275 ? -11.465 -7.401 -15.303 1.00 65.88 275 ASP A N 1
ATOM 2118 C CA . ASP A 1 275 ? -12.445 -8.436 -15.603 1.00 65.88 275 ASP A CA 1
ATOM 2119 C C . ASP A 1 275 ? -11.945 -9.786 -15.039 1.00 65.88 275 ASP A C 1
ATOM 2121 O O . ASP A 1 275 ? -10.728 -10.019 -14.934 1.00 65.88 275 ASP A O 1
ATOM 2125 N N . PRO A 1 276 ? -12.841 -10.661 -14.553 1.00 52.59 276 PRO A N 1
ATOM 2126 C CA . PRO A 1 276 ? -12.451 -12.025 -14.221 1.00 52.59 276 PRO A CA 1
ATOM 2127 C C . PRO A 1 276 ? -11.869 -12.708 -15.476 1.00 52.59 276 PRO A C 1
ATOM 2129 O O . PRO A 1 276 ? -12.293 -12.374 -16.584 1.00 52.59 276 PRO A O 1
ATOM 2132 N N . PRO A 1 277 ? -10.858 -13.583 -15.319 1.00 44.56 277 PRO A N 1
ATOM 2133 C CA . PRO A 1 277 ? -10.356 -14.385 -16.431 1.00 44.56 277 PRO A CA 1
ATOM 2134 C C . PRO A 1 277 ? -11.444 -15.295 -17.012 1.00 44.56 277 PRO A C 1
ATOM 2136 O O . PRO A 1 277 ? -12.356 -15.691 -16.247 1.00 44.56 277 PRO A O 1
#

pLDDT: mean 78.92, std 15.81, range [40.81, 98.38]

Foldseek 3Di:
DEEQEAAQDWDDQDADDDDDPVDHYAYQELVAADPLLHHDTDGRVSRLAALLSLLVSVLVSQVVVCVVVVAQDEYEAAERSLVSVLSNCVVDQDRSHQEYEYEAYPQQPDLWDDDDPPDPDDTDDDACVVVVQQVCCCPRHVDGDDCPTNHNVNCNLCNLCCNLPSAADRPNYQYEYEHELVVCLQPPDDPLRHPHHYHYDPDDGPPQPPDSVSNVQSVCRSVVHDHDDDDCPVSVVSNVVSVVRYRPRDDLCPDPSSVVVPRDPCVVPVPRSHDDD

Secondary structure (DSSP, 8-state):
-EEE--TT--BSSPPP-SS-TTS--EEPPTT-B-TT-PBPPB-GGGGGS-HHHHHHHHHHHHHHHHHHHSS---EEEETTHHHHHHHHHHH-SS-S--EEEEES--SS--SSB---TTS----B--SHHHHHHHHHHHHHHSS---TTSHHHHHHHHTHHHHHHHTB--BTTBEEEEEEEHHHHHHSPPPTTSB-S-EEEESS-TT-GGG-HHHHHHHHHHHTTPPPPP---HHHHHHHHHHGGGSPPP--GGGSHHHHTT----HHHH---TTS--

Radius of gyration: 18.21 Å; chains: 1; bounding box: 41×38×49 Å